Protein AF-0000000087151327 (afdb_homodimer)

Nearest PDB structures (foldseek):
  2gff-assembly1_A  TM=8.021E-01  e=4.331E-06  Yersinia pestis
  2omo-assembly4_E  TM=7.998E-01  e=5.612E-06  Nitrosomonas europaea
  2pd1-assembly1_A  TM=7.246E-01  e=2.332E-05  Nitrosomonas europaea
  4zos-assembly1_C  TM=7.600E-01  e=9.694E-05  Yersinia enterocolitica subsp. enterocolitica 8081
  4dn9-assembly1_A  TM=6.603E-01  e=1.736E-04  Chloroflexus aurantiacus J-10-fl

Radius of gyration: 17.05 Å; Cα contacts (8 Å, |Δi|>4): 401; chains: 2; bounding box: 40×46×42 Å

Sequence (204 aa):
MRRTLIRYKAKPEMAEKNAELVSAVFAELKAASPDGVRYLTLRLEDDTFIHMVETAAADGSSPIPKLAAFQAFQDGIRDRCAEPPLVRSAVIVGNYRMLDEPMRRTLIRYKAKPEMAEKNAELVSAVFAELKAASPDGVRYLTLRLEDDTFIHMVETAAADGSSPIPKLAAFQAFQDGIRDRCAEPPLVRSAVIVGNYRMLDEP

Secondary structure (DSSP, 8-state):
-EEEEEEEEE-GGGHHHHHHHHHHHHHHHHHH--SSEEEEEEEETTSEEEEEEEE--TT---SGGGSHHHHHHHTTHHHHEEEEEEEEEEEEEEEESSB---/-EEEEEEEEE-GGGHHHHHHHHHHHHHHHHHH--SSEEEEEEEETTSEEEEEEEE--TT---SGGGSHHHHHHHTTHHHHEEEEEEEEEEEEEEEESSB---

Solvent-accessible surface area (backbone atoms only — not comparable to full-atom values): 10734 Å² total; per-residue (Å²): 115,42,37,38,38,36,38,31,26,34,28,79,93,33,33,68,59,50,48,50,37,54,32,45,28,46,53,49,44,62,74,65,56,68,79,59,55,27,32,35,30,36,36,32,79,82,38,31,37,38,38,41,39,36,21,56,36,91,85,58,59,63,76,59,76,75,34,68,46,36,46,54,41,58,56,57,45,69,80,38,32,71,39,66,78,44,79,37,47,43,44,81,59,36,73,40,84,34,53,75,70,130,116,43,36,38,37,35,37,31,26,34,29,80,93,34,34,66,61,51,48,50,37,53,33,44,29,46,53,51,45,62,73,66,56,68,78,56,56,26,33,36,31,35,37,32,80,81,37,32,38,39,37,40,40,37,20,56,37,91,86,58,60,65,74,58,76,75,34,69,44,37,47,55,40,58,56,57,44,69,79,38,30,71,38,68,78,43,78,38,48,42,44,80,58,36,72,42,84,34,53,74,71,129

Organism: NCBI:txid2511166

pLDDT: mean 94.73, std 7.55, range [45.19, 98.75]

Structure (mmCIF, N/CA/C/O backbone):
data_AF-0000000087151327-model_v1
#
loop_
_entity.id
_entity.type
_entity.pdbx_description
1 polymer 'ABM domain-containing protein'
#
loop_
_atom_site.group_PDB
_atom_site.id
_atom_site.type_symbol
_atom_site.label_atom_id
_atom_site.label_alt_id
_atom_site.label_comp_id
_atom_site.label_asym_id
_atom_site.label_entity_id
_atom_site.label_seq_id
_atom_site.pdbx_PDB_ins_code
_atom_site.Cartn_x
_atom_site.Cartn_y
_atom_site.Cartn_z
_atom_site.occupancy
_atom_site.B_iso_or_equiv
_atom_site.auth_seq_id
_atom_site.auth_comp_id
_atom_site.auth_asym_id
_atom_site.auth_atom_id
_atom_site.pdbx_PDB_model_num
ATOM 1 N N . MET A 1 1 ? 15.438 -3.814 7.332 1 85.19 1 MET A N 1
ATOM 2 C CA . MET A 1 1 ? 14.242 -4.336 6.676 1 85.19 1 MET A CA 1
ATOM 3 C C . MET A 1 1 ? 13.977 -3.609 5.359 1 85.19 1 MET A C 1
ATOM 5 O O . MET A 1 1 ? 14.055 -2.383 5.297 1 85.19 1 MET A O 1
ATOM 9 N N . ARG A 1 2 ? 13.898 -4.387 4.273 1 91.25 2 ARG A N 1
ATOM 10 C CA . ARG A 1 2 ? 13.633 -3.799 2.963 1 91.25 2 ARG A CA 1
ATOM 11 C C . ARG A 1 2 ? 12.148 -3.867 2.625 1 91.25 2 ARG A C 1
ATOM 13 O O . ARG A 1 2 ? 11.492 -4.879 2.879 1 91.25 2 ARG A O 1
ATOM 20 N N . ARG A 1 3 ? 11.703 -2.721 2.098 1 94.75 3 ARG A N 1
ATOM 21 C CA . ARG A 1 3 ? 10.305 -2.641 1.688 1 94.75 3 ARG A CA 1
ATOM 22 C C . ARG A 1 3 ? 10.188 -2.33 0.199 1 94.75 3 ARG A C 1
ATOM 24 O O . ARG A 1 3 ? 10.828 -1.402 -0.299 1 94.75 3 ARG A O 1
ATOM 31 N N . THR A 1 4 ? 9.406 -3.113 -0.442 1 95.69 4 THR A N 1
ATOM 32 C CA . THR A 1 4 ? 9.195 -2.961 -1.877 1 95.69 4 THR A CA 1
ATOM 33 C C . THR A 1 4 ? 7.707 -2.893 -2.199 1 95.69 4 THR A C 1
ATOM 35 O O . THR A 1 4 ? 6.902 -3.619 -1.609 1 95.69 4 THR A O 1
ATOM 38 N N . LEU A 1 5 ? 7.336 -2.029 -3.111 1 97.56 5 LEU A N 1
ATOM 39 C CA . LEU A 1 5 ? 5.977 -1.925 -3.627 1 97.56 5 LEU A CA 1
ATOM 40 C C . LE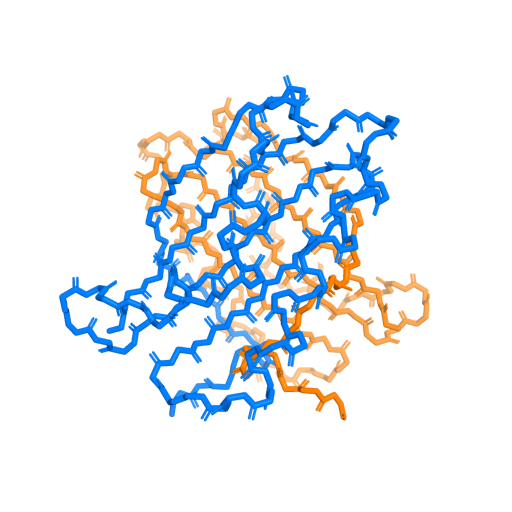U A 1 5 ? 5.941 -2.186 -5.129 1 97.56 5 LEU A C 1
ATOM 42 O O . LEU A 1 5 ? 6.719 -1.595 -5.883 1 97.56 5 LEU A O 1
ATOM 46 N N . ILE A 1 6 ? 5.129 -3.053 -5.535 1 97.88 6 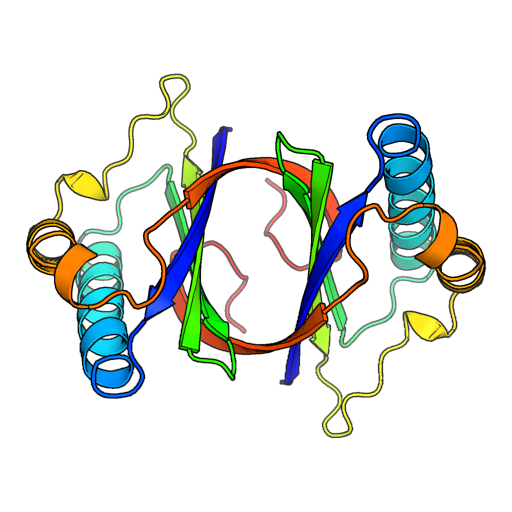ILE A N 1
ATOM 47 C CA . ILE A 1 6 ? 4.91 -3.363 -6.945 1 97.88 6 ILE A CA 1
ATOM 48 C C . ILE A 1 6 ? 3.484 -2.988 -7.34 1 97.88 6 ILE A C 1
ATOM 50 O O . ILE A 1 6 ? 2.529 -3.322 -6.633 1 97.88 6 ILE A O 1
ATOM 54 N N . ARG A 1 7 ? 3.393 -2.316 -8.414 1 98.06 7 ARG A N 1
ATOM 55 C CA . ARG A 1 7 ? 2.076 -1.878 -8.867 1 98.06 7 ARG A CA 1
ATOM 56 C C . ARG A 1 7 ? 1.886 -2.162 -10.352 1 98.06 7 ARG A C 1
ATOM 58 O O . ARG A 1 7 ? 2.807 -1.97 -11.148 1 98.06 7 ARG A O 1
ATOM 65 N N . TYR A 1 8 ? 0.743 -2.545 -10.703 1 98.38 8 TYR A N 1
ATOM 66 C CA . TYR A 1 8 ? 0.355 -2.766 -12.094 1 98.38 8 TYR A CA 1
ATOM 67 C C . TYR A 1 8 ? -1.161 -2.807 -12.234 1 98.38 8 TYR A C 1
ATOM 69 O O . TYR A 1 8 ? -1.883 -2.898 -11.242 1 98.38 8 TYR A O 1
ATOM 77 N N . LYS A 1 9 ? -1.583 -2.676 -13.477 1 98.44 9 LYS A N 1
ATOM 78 C CA . LYS A 1 9 ? -3.016 -2.744 -13.75 1 98.44 9 LYS A CA 1
ATOM 79 C C . LYS A 1 9 ? -3.355 -3.963 -14.602 1 98.44 9 LYS A C 1
ATOM 81 O O . LYS A 1 9 ? -2.783 -4.152 -15.68 1 98.44 9 LYS A O 1
ATOM 86 N N . ALA A 1 10 ? -4.234 -4.758 -14.109 1 98.56 10 ALA A N 1
ATOM 87 C CA . ALA A 1 10 ? -4.688 -5.914 -14.875 1 98.56 10 ALA A CA 1
ATOM 88 C C . ALA A 1 10 ? -5.715 -5.508 -15.93 1 98.56 10 ALA A C 1
ATOM 90 O O . ALA A 1 10 ? -6.445 -4.531 -15.742 1 98.56 10 ALA A O 1
ATOM 91 N N . LYS A 1 11 ? -5.707 -6.254 -17.047 1 98.12 11 LYS A N 1
ATOM 92 C CA . LYS A 1 11 ? -6.84 -6.129 -17.969 1 98.12 11 LYS A CA 1
ATOM 93 C C . LYS A 1 11 ? -8.148 -6.5 -17.281 1 98.12 11 LYS A C 1
ATOM 95 O O . LYS A 1 11 ? -8.203 -7.469 -16.516 1 98.12 11 LYS A O 1
ATOM 100 N N . PRO A 1 12 ? -9.125 -5.766 -17.594 1 97.38 12 PRO A N 1
ATOM 101 C CA . PRO A 1 12 ? -10.391 -6.023 -16.906 1 97.38 12 PRO A CA 1
ATOM 102 C C . PRO A 1 12 ? -10.836 -7.477 -17.016 1 97.38 12 PRO A C 1
ATOM 104 O O . PRO A 1 12 ? -11.32 -8.055 -16.047 1 97.38 12 PRO A O 1
ATOM 107 N N . GLU A 1 13 ? -10.703 -8.062 -18.109 1 97.81 13 GLU A N 1
ATOM 108 C CA . GLU A 1 13 ? -11.18 -9.422 -18.344 1 97.81 13 GLU A CA 1
ATOM 109 C C . GLU A 1 13 ? -10.258 -10.453 -17.688 1 97.81 13 GLU A C 1
ATOM 111 O O . GLU A 1 13 ? -10.602 -11.633 -17.594 1 97.81 13 GLU A O 1
ATOM 116 N N . MET A 1 14 ? -9.156 -9.953 -17.172 1 98.12 14 MET A N 1
ATOM 117 C CA . MET A 1 14 ? -8.164 -10.859 -16.594 1 98.12 14 MET A CA 1
ATOM 118 C C . MET A 1 14 ? -8.023 -10.633 -15.086 1 98.12 14 MET A C 1
ATOM 120 O O . MET A 1 14 ? -7.293 -11.352 -14.414 1 98.12 14 MET A O 1
ATOM 124 N N . ALA A 1 15 ? -8.688 -9.664 -14.57 1 98.06 15 ALA A N 1
ATOM 125 C CA . ALA A 1 15 ? -8.5 -9.203 -13.195 1 98.06 15 ALA A CA 1
ATOM 126 C C . ALA A 1 15 ? -8.844 -10.305 -12.195 1 98.06 15 ALA A C 1
ATOM 128 O O . ALA A 1 15 ? -8.125 -10.5 -11.219 1 98.06 15 ALA A O 1
ATOM 129 N N . GLU A 1 16 ? -9.953 -11 -12.422 1 97.94 16 GLU A N 1
ATOM 130 C CA . GLU A 1 16 ? -10.359 -12.07 -11.508 1 97.94 16 GLU A CA 1
ATOM 131 C C . GLU A 1 16 ? -9.359 -13.227 -11.531 1 97.94 16 GLU A C 1
ATOM 133 O O . GLU A 1 16 ? -8.984 -13.75 -10.484 1 97.94 16 GLU A O 1
ATOM 138 N N . LYS A 1 17 ? -9.008 -13.586 -12.734 1 97.88 17 LYS A N 1
ATOM 139 C CA . LYS A 1 17 ? -8 -14.633 -12.867 1 97.88 17 LYS A CA 1
ATOM 140 C C . LYS A 1 17 ? -6.699 -14.234 -12.188 1 97.88 17 LYS A C 1
ATOM 142 O O . LYS A 1 17 ? -6.062 -15.062 -11.523 1 97.88 17 LYS A O 1
ATOM 147 N N . ASN A 1 18 ? -6.273 -12.984 -12.375 1 98.44 18 ASN A N 1
ATOM 148 C CA . ASN A 1 18 ? -5.07 -12.484 -11.719 1 98.44 18 ASN A CA 1
ATOM 149 C C . ASN A 1 18 ? -5.172 -12.586 -10.203 1 98.44 18 ASN A C 1
ATOM 151 O O . ASN A 1 18 ? -4.234 -13.023 -9.539 1 98.44 18 ASN A O 1
ATOM 155 N N . ALA A 1 19 ? -6.277 -12.234 -9.656 1 98.5 19 ALA A N 1
ATOM 156 C CA . ALA A 1 19 ? -6.508 -12.297 -8.219 1 98.5 19 ALA A CA 1
ATOM 157 C C . ALA A 1 19 ? -6.426 -13.734 -7.715 1 98.5 19 ALA A C 1
ATOM 159 O O . ALA A 1 19 ? -5.879 -13.992 -6.637 1 98.5 19 ALA A O 1
ATOM 160 N N . GLU A 1 20 ? -6.977 -14.648 -8.461 1 98.44 20 GLU A N 1
ATOM 161 C CA . GLU A 1 20 ? -6.926 -16.062 -8.102 1 98.44 20 GLU A CA 1
ATOM 162 C C . GLU A 1 20 ? -5.484 -16.562 -8.031 1 98.44 20 GLU A C 1
ATOM 164 O O . GLU A 1 20 ? -5.117 -17.281 -7.109 1 98.44 20 GLU A O 1
ATOM 169 N N . LEU A 1 21 ? -4.758 -16.188 -9.031 1 98.5 21 LEU A N 1
ATOM 170 C CA . LEU A 1 21 ? -3.355 -16.578 -9.078 1 98.5 21 LEU A CA 1
ATOM 171 C C . LEU A 1 21 ? -2.594 -16.016 -7.883 1 98.5 21 LEU A C 1
ATOM 173 O O . LEU A 1 21 ? -1.792 -16.719 -7.262 1 98.5 21 LEU A O 1
ATOM 177 N N . VAL A 1 22 ? -2.814 -14.773 -7.531 1 98.5 22 VAL A N 1
ATOM 178 C CA . VAL A 1 22 ? -2.178 -14.148 -6.379 1 98.5 22 VAL A CA 1
ATOM 179 C C . VAL A 1 22 ? -2.604 -14.852 -5.098 1 98.5 22 VAL A C 1
ATOM 181 O O . VAL A 1 22 ? -1.773 -15.133 -4.23 1 98.5 22 VAL A O 1
ATOM 184 N N . SER A 1 23 ? -3.906 -15.172 -5.008 1 98.56 23 SER A N 1
ATOM 185 C CA . SER A 1 23 ? -4.43 -15.867 -3.834 1 98.56 23 SER A CA 1
ATOM 186 C C . SER A 1 23 ? -3.748 -17.219 -3.637 1 98.56 23 SER A C 1
ATOM 188 O O . SER A 1 23 ? -3.51 -17.641 -2.504 1 98.56 23 SER A O 1
ATOM 190 N N . ALA A 1 24 ? -3.469 -17.875 -4.711 1 98.56 24 ALA A N 1
ATOM 191 C CA . ALA A 1 24 ? -2.785 -19.172 -4.645 1 98.56 24 ALA A CA 1
ATOM 192 C C . ALA A 1 24 ? -1.389 -19.016 -4.043 1 98.56 24 ALA A C 1
ATOM 194 O O . ALA A 1 24 ? -0.911 -19.906 -3.336 1 98.56 24 ALA A O 1
ATOM 195 N N . VAL A 1 25 ? -0.693 -17.938 -4.316 1 98.5 25 VAL A N 1
ATOM 196 C CA . VAL A 1 25 ? 0.62 -17.656 -3.742 1 98.5 25 VAL A CA 1
ATOM 197 C C . VAL A 1 25 ? 0.511 -17.562 -2.223 1 98.5 25 VAL A C 1
ATOM 199 O O . VAL A 1 25 ? 1.321 -18.141 -1.497 1 98.5 25 VAL A O 1
ATOM 202 N N . PHE A 1 26 ? -0.469 -16.859 -1.746 1 98.38 26 PHE A N 1
ATOM 203 C CA . PHE A 1 26 ? -0.639 -16.656 -0.31 1 98.38 26 PHE A CA 1
ATOM 204 C C . PHE A 1 26 ? -1.008 -17.984 0.369 1 98.38 26 PHE A C 1
ATOM 206 O O . PHE A 1 26 ? -0.596 -18.234 1.502 1 98.38 26 PHE A O 1
ATOM 213 N N . ALA A 1 27 ? -1.844 -18.781 -0.344 1 98.31 27 ALA A N 1
ATOM 214 C CA . ALA A 1 27 ? -2.164 -20.109 0.2 1 98.31 27 ALA A CA 1
ATOM 215 C C . ALA A 1 27 ? -0.901 -20.938 0.398 1 98.31 27 ALA A C 1
ATOM 217 O O . ALA A 1 27 ? -0.719 -21.562 1.447 1 98.31 27 ALA A O 1
ATOM 218 N N . GLU A 1 28 ? -0.109 -20.922 -0.605 1 98.44 28 GLU A N 1
ATOM 219 C CA . GLU A 1 28 ? 1.143 -21.656 -0.499 1 98.44 28 GLU A CA 1
ATOM 220 C C . GLU A 1 28 ? 2.051 -21.062 0.573 1 98.44 28 GLU A C 1
ATOM 222 O O . GLU A 1 28 ? 2.709 -21.797 1.314 1 98.44 28 GLU A O 1
ATOM 227 N N . LEU A 1 29 ? 2.188 -19.734 0.678 1 97.44 29 LEU A N 1
ATOM 228 C CA . LEU A 1 29 ? 2.98 -19.031 1.688 1 97.44 29 LEU A CA 1
ATOM 229 C C . LEU A 1 29 ? 2.543 -19.438 3.092 1 97.44 29 LEU A C 1
ATOM 231 O O . LEU A 1 29 ? 3.381 -19.719 3.951 1 97.44 29 LEU A O 1
ATOM 235 N N . LYS A 1 30 ? 1.259 -19.438 3.26 1 96.69 30 LYS A N 1
ATOM 236 C CA . LYS A 1 30 ? 0.719 -19.812 4.566 1 96.69 30 LYS A CA 1
ATOM 237 C C . LYS A 1 30 ? 1.043 -21.266 4.906 1 96.69 30 LYS A C 1
ATOM 239 O O . LYS A 1 30 ? 1.367 -21.578 6.051 1 96.69 30 LYS A O 1
ATOM 244 N N . ALA A 1 31 ? 0.954 -22.125 3.896 1 97.62 31 ALA A N 1
ATOM 245 C CA . ALA A 1 31 ? 1.261 -23.531 4.102 1 97.62 31 ALA A CA 1
ATOM 246 C C . ALA A 1 31 ? 2.73 -23.734 4.465 1 97.62 31 ALA A C 1
ATOM 248 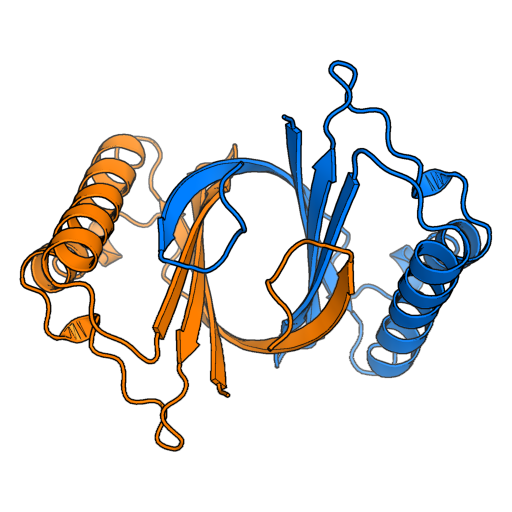O O . ALA A 1 31 ? 3.057 -24.516 5.355 1 97.62 31 ALA A O 1
ATOM 249 N N . ALA A 1 32 ? 3.574 -22.984 3.803 1 96.69 32 ALA A N 1
ATOM 250 C CA . ALA A 1 32 ? 5.016 -23.094 4.016 1 96.69 32 ALA A CA 1
ATOM 251 C C . ALA A 1 32 ? 5.449 -22.344 5.266 1 96.69 32 ALA A C 1
ATOM 253 O O . ALA A 1 32 ? 6.441 -22.703 5.906 1 96.69 32 ALA A O 1
ATOM 254 N N . SER A 1 33 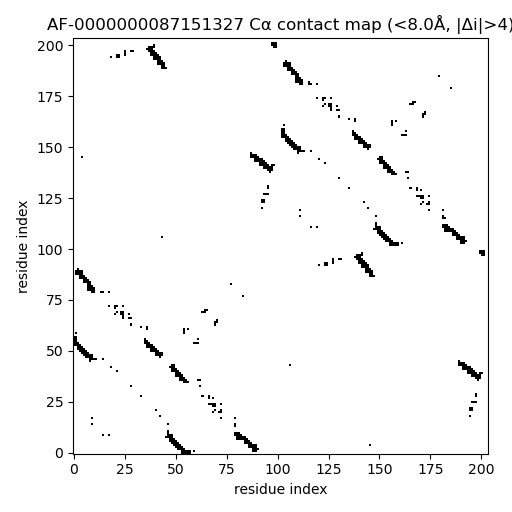? 4.809 -21.25 5.582 1 96.44 33 SER A N 1
ATOM 255 C CA . SER A 1 33 ? 4.953 -20.406 6.762 1 96.44 33 SER A CA 1
ATOM 256 C C . SER A 1 33 ? 6.402 -19.984 6.969 1 96.44 33 SER A C 1
ATOM 258 O O . SER A 1 33 ? 6.945 -20.125 8.07 1 96.44 33 SER A O 1
ATOM 260 N N . PRO A 1 34 ? 7.086 -19.641 5.902 1 95.19 34 PRO A N 1
ATOM 261 C CA . PRO A 1 34 ? 8.453 -19.172 6.113 1 95.19 34 PRO A CA 1
ATOM 262 C C . PRO A 1 34 ? 8.516 -17.906 6.98 1 95.19 34 PRO A C 1
ATOM 264 O O . PRO A 1 34 ? 7.566 -17.125 7.008 1 95.19 34 PRO A O 1
ATOM 267 N N . ASP A 1 35 ? 9.641 -17.672 7.609 1 92.44 35 ASP A N 1
ATOM 268 C CA . ASP A 1 35 ? 9.867 -16.469 8.398 1 92.44 35 ASP A CA 1
ATOM 269 C C . ASP A 1 35 ? 10.586 -15.398 7.574 1 92.44 35 ASP A C 1
ATOM 271 O O . ASP A 1 35 ? 11.016 -15.664 6.449 1 92.44 35 ASP A O 1
ATOM 275 N N . GLY A 1 36 ? 10.586 -14.18 8.086 1 92 36 GLY A N 1
ATOM 276 C CA . GLY A 1 36 ? 11.438 -13.133 7.555 1 92 36 GLY A CA 1
ATOM 277 C C . GLY A 1 36 ? 10.812 -12.398 6.383 1 92 36 GLY A C 1
ATOM 278 O O . GLY A 1 36 ? 11.5 -11.664 5.664 1 92 36 GLY A O 1
ATOM 279 N N . VAL A 1 37 ? 9.57 -12.688 6.141 1 95 37 VAL A N 1
ATOM 280 C CA . VAL A 1 37 ? 8.898 -11.992 5.047 1 95 37 VAL A CA 1
ATOM 281 C C . VAL A 1 37 ? 7.469 -11.641 5.453 1 95 37 VAL A C 1
ATOM 283 O O . VAL A 1 37 ? 6.809 -12.414 6.156 1 95 37 VAL A O 1
ATOM 286 N N . ARG A 1 38 ? 7.078 -10.539 5.164 1 95.25 38 ARG A N 1
ATOM 287 C CA . ARG A 1 38 ? 5.699 -10.078 5.246 1 95.25 38 ARG A CA 1
ATOM 288 C C . ARG A 1 38 ? 5.195 -9.617 3.881 1 95.25 38 ARG A C 1
ATOM 290 O O . ARG A 1 38 ? 5.938 -9.008 3.109 1 95.25 38 ARG A O 1
ATOM 297 N N . TYR A 1 39 ? 3.979 -9.922 3.582 1 97.12 39 TYR A N 1
ATOM 298 C CA . TYR A 1 39 ? 3.484 -9.734 2.223 1 97.12 39 TYR A CA 1
ATOM 299 C C . TYR A 1 39 ? 2.004 -9.375 2.225 1 97.12 39 TYR A C 1
ATOM 301 O O . TYR A 1 39 ? 1.201 -10.016 2.904 1 97.12 39 TYR A O 1
ATOM 309 N N . LEU A 1 40 ? 1.683 -8.312 1.523 1 97.44 40 LEU A N 1
ATOM 310 C CA . LEU A 1 40 ? 0.308 -7.848 1.369 1 97.44 40 LEU A CA 1
ATOM 311 C C . LEU A 1 40 ? -0 -7.535 -0.092 1 97.44 40 LEU A C 1
ATOM 3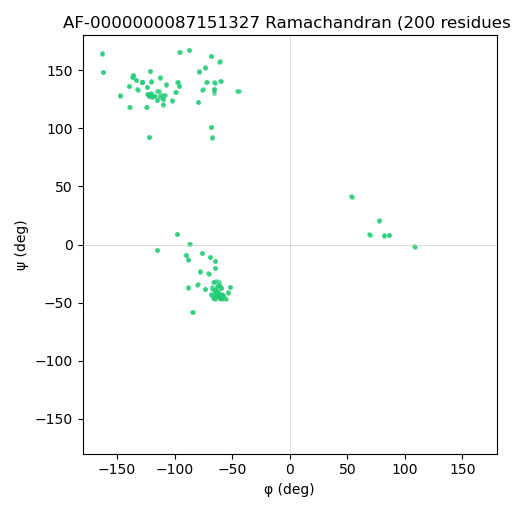13 O O . LEU A 1 40 ? 0.816 -6.926 -0.787 1 97.44 40 LEU A O 1
ATOM 317 N N . THR A 1 41 ? -1.097 -7.988 -0.574 1 98.44 41 THR A N 1
ATOM 318 C CA . THR A 1 41 ? -1.575 -7.582 -1.891 1 98.44 41 THR A CA 1
ATOM 319 C C . THR A 1 41 ? -2.98 -6.996 -1.798 1 98.44 41 THR A C 1
ATOM 321 O O . THR A 1 41 ? -3.873 -7.598 -1.201 1 98.44 41 THR A O 1
ATOM 324 N N . LEU A 1 42 ? -3.098 -5.848 -2.391 1 98.31 42 LEU A N 1
ATOM 325 C CA . LEU A 1 42 ? -4.387 -5.18 -2.52 1 98.31 42 LEU A CA 1
ATOM 326 C C . LEU A 1 42 ? -4.832 -5.125 -3.977 1 98.31 42 LEU A C 1
ATOM 328 O O . LEU A 1 42 ? -3.998 -5.008 -4.879 1 98.31 42 LEU A O 1
ATOM 332 N N . ARG A 1 43 ? -6.094 -5.25 -4.188 1 98.56 43 ARG A N 1
ATOM 333 C CA . ARG A 1 43 ? -6.723 -4.926 -5.461 1 98.56 43 ARG A CA 1
ATOM 334 C C . ARG A 1 43 ? -7.594 -3.68 -5.34 1 98.56 43 ARG A C 1
ATOM 336 O O . ARG A 1 43 ? -8.453 -3.6 -4.461 1 98.56 43 ARG A O 1
ATOM 343 N N . LEU A 1 44 ? -7.293 -2.727 -6.203 1 98.19 44 LEU A N 1
ATOM 344 C CA . LEU A 1 44 ? -8.062 -1.487 -6.203 1 98.19 44 LEU A CA 1
ATOM 345 C C . LEU A 1 44 ? -9.297 -1.612 -7.09 1 98.19 44 LEU A C 1
ATOM 347 O O . LEU A 1 44 ? -9.414 -2.568 -7.859 1 98.19 44 LEU A O 1
ATOM 351 N N . GLU A 1 45 ? -10.242 -0.706 -7.027 1 96.62 45 GLU A N 1
ATOM 352 C CA . GLU A 1 45 ? -11.508 -0.748 -7.75 1 96.62 45 GLU A CA 1
ATOM 353 C C . GLU A 1 45 ? -11.289 -0.648 -9.258 1 96.62 45 GLU A C 1
ATOM 355 O O . GLU A 1 45 ? -12.164 -1.026 -10.039 1 96.62 45 GLU A O 1
ATOM 360 N N . ASP A 1 46 ? -10.164 -0.157 -9.727 1 96.5 46 ASP A N 1
ATOM 361 C CA . ASP A 1 46 ? -9.891 -0.039 -11.156 1 96.5 46 ASP A CA 1
ATOM 362 C C . ASP A 1 46 ? -9.055 -1.216 -11.656 1 96.5 46 ASP A C 1
ATOM 364 O O . ASP A 1 46 ? -8.406 -1.127 -12.703 1 96.5 46 ASP A O 1
ATOM 368 N N . ASP A 1 47 ? -8.867 -2.207 -10.828 1 97.88 47 ASP A N 1
ATOM 369 C CA . ASP A 1 47 ? -8.172 -3.453 -11.133 1 97.88 47 ASP A CA 1
ATOM 370 C C . ASP A 1 47 ? -6.656 -3.248 -11.117 1 97.88 47 ASP A C 1
ATOM 372 O O . ASP A 1 47 ? -5.926 -3.959 -11.812 1 97.88 47 ASP A O 1
ATOM 376 N N . THR A 1 48 ? -6.258 -2.197 -10.453 1 98.25 48 THR A N 1
ATOM 377 C CA . THR A 1 48 ? -4.852 -2.061 -10.086 1 98.25 48 THR A CA 1
ATOM 378 C C . THR A 1 48 ? -4.508 -2.977 -8.914 1 98.25 48 THR A C 1
ATOM 380 O O . THR A 1 48 ? -5.277 -3.086 -7.957 1 98.25 48 THR A O 1
ATOM 383 N N . PHE A 1 49 ? -3.434 -3.643 -9.078 1 98.75 49 PHE A N 1
ATOM 384 C CA . PHE A 1 49 ? -2.924 -4.477 -7.996 1 98.75 49 PHE A CA 1
ATOM 385 C C . PHE A 1 49 ? -1.681 -3.854 -7.371 1 98.75 49 PHE A C 1
ATOM 387 O O . PHE A 1 49 ? -0.81 -3.348 -8.086 1 98.75 49 PHE A O 1
ATOM 394 N N . ILE A 1 50 ? -1.618 -3.906 -6.047 1 98.5 50 ILE A N 1
ATOM 395 C CA . ILE A 1 50 ? -0.479 -3.412 -5.281 1 98.5 50 ILE A CA 1
ATOM 396 C C . ILE A 1 50 ? 0.062 -4.523 -4.387 1 98.5 50 ILE A C 1
ATOM 398 O O . ILE A 1 50 ? -0.656 -5.039 -3.525 1 98.5 50 ILE A O 1
ATOM 402 N N . HIS A 1 51 ? 1.268 -4.855 -4.637 1 98.19 51 HIS A N 1
ATOM 403 C CA . HIS A 1 51 ? 1.982 -5.781 -3.768 1 98.19 51 HIS A CA 1
ATOM 404 C C . HIS A 1 51 ? 2.949 -5.043 -2.85 1 98.19 51 HIS A C 1
ATOM 406 O O . HIS A 1 51 ? 3.777 -4.254 -3.318 1 98.19 51 HIS A O 1
ATOM 412 N N . MET A 1 52 ? 2.801 -5.227 -1.596 1 97.19 52 MET A N 1
ATOM 413 C CA . MET A 1 52 ? 3.754 -4.73 -0.609 1 97.19 52 MET A CA 1
ATOM 414 C C . MET A 1 52 ? 4.527 -5.883 0.027 1 97.19 52 MET A C 1
ATOM 416 O O . MET A 1 52 ? 3.934 -6.773 0.636 1 97.19 52 MET A O 1
ATOM 420 N N . VAL A 1 53 ? 5.84 -5.809 -0.145 1 96.38 53 VAL A N 1
ATOM 421 C CA . VAL A 1 53 ? 6.695 -6.875 0.373 1 96.38 53 VAL A CA 1
ATOM 422 C C . VAL A 1 53 ? 7.719 -6.293 1.342 1 96.38 53 VAL A C 1
ATOM 424 O O . VAL A 1 53 ? 8.375 -5.297 1.033 1 96.38 53 VAL A O 1
ATOM 427 N N . GLU A 1 54 ? 7.777 -6.887 2.479 1 94.62 54 GLU A N 1
ATOM 428 C CA . GLU A 1 54 ? 8.844 -6.598 3.438 1 94.62 54 GLU A CA 1
ATOM 429 C C . GLU A 1 54 ? 9.695 -7.828 3.703 1 94.62 54 GLU A C 1
ATOM 431 O O . GLU A 1 54 ? 9.172 -8.898 4.035 1 94.62 54 GLU A O 1
ATOM 436 N N . THR A 1 55 ? 10.961 -7.66 3.562 1 93.81 55 THR A N 1
ATOM 437 C CA . THR A 1 55 ? 11.883 -8.766 3.807 1 93.81 55 THR A CA 1
ATOM 438 C C . THR A 1 55 ? 12.922 -8.383 4.863 1 93.81 55 THR A C 1
ATOM 440 O O . THR A 1 55 ? 13.438 -7.266 4.859 1 93.81 55 THR A O 1
ATOM 443 N N . ALA A 1 56 ? 13.133 -9.328 5.781 1 88.25 56 ALA A N 1
ATOM 444 C CA . ALA A 1 56 ? 14.086 -9.117 6.867 1 88.25 56 ALA A CA 1
ATOM 445 C C . ALA A 1 56 ? 15.523 -9.312 6.383 1 88.25 56 ALA A C 1
ATOM 447 O O . ALA A 1 56 ? 16.469 -8.781 6.98 1 88.25 56 ALA A O 1
ATOM 448 N N . ALA A 1 57 ? 15.633 -10.055 5.336 1 84.12 57 ALA A N 1
ATOM 449 C CA . ALA A 1 57 ? 16.969 -10.352 4.84 1 84.12 57 ALA A CA 1
ATOM 450 C C . ALA A 1 57 ? 17.656 -9.086 4.34 1 84.12 57 ALA A C 1
ATOM 452 O O . ALA A 1 57 ? 17.078 -8.32 3.566 1 84.12 57 ALA A O 1
ATOM 453 N N . ALA A 1 58 ? 18.891 -8.961 4.781 1 79.69 58 ALA A N 1
ATOM 454 C CA . ALA A 1 58 ? 19.672 -7.766 4.473 1 79.69 58 ALA A CA 1
ATOM 455 C C . ALA A 1 58 ? 19.922 -7.641 2.969 1 79.69 58 ALA A C 1
ATOM 457 O O . ALA A 1 58 ? 19.984 -6.531 2.434 1 79.69 58 ALA A O 1
ATOM 458 N N . ASP A 1 59 ? 20.016 -8.844 2.299 1 82.81 59 ASP A N 1
ATOM 459 C CA . ASP A 1 59 ? 20.297 -8.812 0.867 1 82.81 59 ASP A CA 1
ATOM 460 C C . ASP A 1 59 ? 19 -8.688 0.059 1 82.81 59 ASP A C 1
ATOM 462 O O . ASP A 1 59 ? 19.031 -8.75 -1.172 1 82.81 59 ASP A O 1
ATOM 466 N N . GLY A 1 60 ? 17.953 -8.633 0.72 1 79.06 60 GLY A N 1
ATOM 467 C CA . GLY A 1 60 ? 16.672 -8.461 0.059 1 79.06 60 GLY A CA 1
ATOM 468 C C . GLY A 1 60 ? 16.109 -9.758 -0.489 1 79.06 60 GLY A C 1
ATOM 469 O O . GLY A 1 60 ? 15.125 -9.75 -1.237 1 79.06 60 GLY A O 1
ATOM 470 N N . SER A 1 61 ? 16.812 -10.875 -0.119 1 85.69 61 SER A N 1
ATOM 471 C CA . SER A 1 61 ? 16.281 -12.148 -0.583 1 85.69 61 SER A CA 1
ATOM 472 C C . SER A 1 61 ? 14.93 -12.461 0.052 1 85.69 61 SER A C 1
ATOM 474 O O . SER A 1 61 ? 14.688 -12.094 1.202 1 85.69 61 SER A O 1
ATOM 476 N N . SER A 1 62 ? 14 -13.023 -0.812 1 90.69 62 SER A N 1
ATOM 477 C CA . SER A 1 62 ? 12.656 -13.391 -0.379 1 90.69 62 SER A CA 1
ATOM 478 C C . SER A 1 62 ? 12.328 -14.836 -0.751 1 90.69 62 SER A C 1
ATOM 480 O O . SER A 1 62 ? 12.742 -15.32 -1.807 1 90.69 62 SER A O 1
ATOM 482 N N . PRO A 1 63 ? 11.648 -15.555 0.153 1 94.25 63 PRO A N 1
ATOM 483 C CA . PRO A 1 63 ? 11.227 -16.922 -0.182 1 94.25 63 PRO A CA 1
ATOM 484 C C . PRO A 1 63 ? 10.133 -16.953 -1.25 1 94.25 63 PRO A C 1
ATOM 486 O O . PRO A 1 63 ? 9.836 -18.016 -1.803 1 94.25 63 PRO A O 1
ATOM 489 N N . ILE A 1 64 ? 9.57 -15.859 -1.575 1 95.38 64 ILE A N 1
ATOM 490 C CA . ILE A 1 64 ? 8.367 -15.789 -2.391 1 95.38 64 ILE A CA 1
ATOM 491 C C . ILE A 1 64 ? 8.664 -16.281 -3.803 1 95.38 64 ILE A C 1
ATOM 493 O O . ILE A 1 64 ? 7.941 -17.125 -4.34 1 95.38 64 ILE A O 1
ATOM 497 N N . PRO A 1 65 ? 9.781 -15.836 -4.414 1 94.75 65 PRO A N 1
ATOM 498 C CA . PRO A 1 65 ? 10.039 -16.234 -5.797 1 94.75 65 PRO A CA 1
ATOM 499 C C . PRO A 1 65 ? 10.273 -17.734 -5.945 1 94.75 65 PRO A C 1
ATOM 501 O O . PRO A 1 65 ? 10.211 -18.266 -7.055 1 94.75 65 PRO A O 1
ATOM 504 N N . LYS A 1 66 ? 10.508 -18.453 -4.895 1 94.44 66 LYS A N 1
ATOM 505 C CA . LYS A 1 66 ? 10.812 -19.875 -4.93 1 94.44 66 LYS A CA 1
ATOM 506 C C . LYS A 1 66 ? 9.539 -20.719 -4.879 1 94.44 66 LYS A C 1
ATOM 508 O O . LYS A 1 66 ? 9.578 -21.922 -5.113 1 94.44 66 LYS A O 1
ATOM 513 N N . LEU A 1 67 ? 8.477 -20.109 -4.559 1 96.94 67 LEU A N 1
ATOM 514 C CA . LEU A 1 67 ? 7.199 -20.797 -4.465 1 96.94 67 LEU A CA 1
ATOM 515 C C . LEU A 1 67 ? 6.684 -21.172 -5.848 1 96.94 67 LEU A C 1
ATOM 517 O O . LEU A 1 67 ? 6.785 -20.375 -6.789 1 96.94 67 LEU A O 1
ATOM 521 N N . ALA A 1 68 ? 6.109 -22.375 -5.969 1 97.81 68 ALA A N 1
ATOM 522 C CA . ALA A 1 68 ? 5.539 -22.828 -7.23 1 97.81 68 ALA A CA 1
ATOM 523 C C . ALA A 1 68 ? 4.387 -21.938 -7.676 1 97.81 68 ALA A C 1
ATOM 525 O O . ALA A 1 68 ? 4.285 -21.578 -8.852 1 97.81 68 ALA A O 1
ATOM 526 N N . ALA A 1 69 ? 3.527 -21.609 -6.742 1 97.88 69 ALA A N 1
ATOM 527 C CA . ALA A 1 69 ? 2.387 -20.75 -7.059 1 97.88 69 ALA A CA 1
ATOM 528 C C . ALA A 1 69 ? 2.846 -19.391 -7.562 1 97.88 69 ALA A C 1
ATOM 530 O O . ALA A 1 69 ? 2.211 -18.797 -8.445 1 97.88 69 ALA A O 1
ATOM 531 N N . PHE A 1 70 ? 3.926 -18.844 -7.062 1 97.81 70 PHE A N 1
ATOM 532 C CA . PHE A 1 70 ? 4.445 -17.562 -7.516 1 97.81 70 PHE A CA 1
ATOM 533 C C . PHE A 1 70 ? 4.98 -17.656 -8.938 1 97.81 70 PHE A C 1
ATOM 535 O O . PHE A 1 70 ? 4.75 -16.781 -9.766 1 97.81 70 PHE A O 1
ATOM 542 N N . GLN A 1 71 ? 5.688 -18.734 -9.188 1 97.44 71 GLN A N 1
ATOM 543 C CA . GLN A 1 71 ? 6.203 -18.953 -10.539 1 97.44 71 GLN A CA 1
ATOM 544 C C . GLN A 1 71 ? 5.066 -19.016 -11.555 1 97.44 71 GLN A C 1
ATOM 546 O O . GLN A 1 71 ? 5.156 -18.438 -12.641 1 97.44 71 GLN A O 1
ATOM 551 N N . ALA A 1 72 ? 4.082 -19.719 -11.211 1 97.19 72 ALA A N 1
ATOM 552 C CA . ALA A 1 72 ? 2.904 -19.781 -12.062 1 97.19 72 ALA A CA 1
ATOM 553 C C . ALA A 1 72 ? 2.287 -18.406 -12.266 1 97.19 72 ALA A C 1
ATOM 555 O O . ALA A 1 72 ? 1.921 -18.031 -13.383 1 97.19 72 ALA A O 1
ATOM 556 N N . PHE A 1 73 ? 2.156 -17.625 -11.234 1 98 73 PHE A N 1
ATOM 557 C CA . PHE A 1 73 ? 1.637 -16.266 -11.289 1 98 73 PHE A CA 1
ATOM 558 C C . PHE A 1 73 ? 2.508 -15.383 -12.172 1 98 73 PHE A C 1
ATOM 560 O O . PHE A 1 73 ? 1.997 -14.633 -13.016 1 98 73 PHE A O 1
ATOM 567 N N . GLN A 1 74 ? 3.729 -15.523 -11.945 1 96.69 74 GLN A N 1
ATOM 568 C CA . GLN A 1 74 ? 4.676 -14.695 -12.68 1 96.69 74 GLN A CA 1
ATOM 569 C C . GLN A 1 74 ? 4.66 -15.023 -14.164 1 96.69 74 GLN A C 1
ATOM 571 O O . GLN A 1 74 ? 4.801 -14.141 -15.008 1 96.69 74 GLN A O 1
ATOM 576 N N . ASP A 1 75 ? 4.375 -16.344 -14.25 1 92.75 75 ASP A N 1
ATOM 577 C CA . ASP A 1 75 ? 4.277 -16.797 -15.641 1 92.75 75 ASP A CA 1
ATOM 578 C C . ASP A 1 75 ? 3.047 -16.203 -16.328 1 92.75 75 ASP A C 1
ATOM 580 O O . ASP A 1 75 ? 1.916 -16.438 -15.898 1 92.75 75 ASP A O 1
ATOM 584 N N . GLY A 1 76 ? 3.215 -15.156 -17.141 1 93.19 76 GLY A N 1
ATOM 585 C CA . GLY A 1 76 ? 2.113 -14.586 -17.891 1 93.19 76 GLY A CA 1
ATOM 586 C C . GLY A 1 76 ? 1.674 -13.227 -17.375 1 93.19 76 GLY A C 1
ATOM 587 O O . GLY A 1 76 ? 0.649 -12.695 -17.812 1 93.19 76 GLY A O 1
ATOM 588 N N . ILE A 1 77 ? 2.264 -12.742 -16.344 1 95.62 77 ILE A N 1
ATOM 589 C CA . ILE A 1 77 ? 1.86 -11.477 -15.75 1 95.62 77 ILE A CA 1
ATOM 590 C C . ILE A 1 77 ? 1.814 -10.391 -16.828 1 95.62 77 ILE A C 1
ATOM 592 O O . ILE A 1 77 ? 0.902 -9.562 -16.844 1 95.62 77 ILE A O 1
ATOM 596 N N . ARG A 1 78 ? 2.691 -10.43 -17.734 1 93.5 78 ARG A N 1
ATOM 597 C CA . ARG A 1 78 ? 2.746 -9.414 -18.781 1 93.5 78 ARG A CA 1
ATOM 598 C C . ARG A 1 78 ? 1.502 -9.469 -19.656 1 93.5 78 ARG A C 1
ATOM 600 O O . ARG A 1 78 ? 0.977 -8.43 -20.062 1 93.5 78 ARG A O 1
ATOM 607 N N . ASP A 1 79 ? 1.073 -10.641 -19.922 1 95.75 79 ASP A N 1
ATOM 608 C CA . ASP A 1 79 ? -0.103 -10.82 -20.766 1 95.75 79 ASP A CA 1
ATOM 609 C C . ASP A 1 79 ? -1.372 -10.375 -20.047 1 95.75 79 ASP A C 1
ATOM 611 O O . ASP A 1 79 ? -2.359 -10 -20.688 1 95.75 79 ASP A O 1
ATOM 615 N N . ARG A 1 80 ? -1.361 -10.398 -18.766 1 98.19 80 ARG A N 1
ATOM 616 C CA . ARG A 1 80 ? -2.561 -10.086 -18 1 98.19 80 ARG A CA 1
ATOM 617 C C . ARG A 1 80 ? -2.645 -8.594 -17.688 1 98.19 80 ARG A C 1
ATOM 619 O O . ARG A 1 80 ? -3.693 -8.102 -17.266 1 98.19 80 ARG A O 1
ATOM 626 N N . CYS A 1 81 ? -1.587 -7.871 -17.969 1 97.88 81 CYS A N 1
ATOM 627 C CA . CYS A 1 81 ? -1.515 -6.488 -17.516 1 97.88 81 CYS A CA 1
ATOM 628 C C . CYS A 1 81 ? -1.899 -5.527 -18.641 1 97.88 81 CYS A C 1
ATOM 630 O O . CYS A 1 81 ? -1.484 -5.707 -19.781 1 97.88 81 CYS A O 1
ATOM 632 N N . ALA A 1 82 ? -2.768 -4.633 -18.312 1 98.38 82 ALA A N 1
ATOM 633 C CA . ALA A 1 82 ? -2.965 -3.459 -19.156 1 98.38 82 ALA A CA 1
ATOM 634 C C . ALA A 1 82 ? -1.801 -2.482 -19.016 1 98.38 82 ALA A C 1
ATOM 636 O O . ALA A 1 82 ? -1.431 -1.81 -19.984 1 98.38 82 ALA A O 1
ATOM 637 N N . GLU A 1 83 ? -1.261 -2.309 -17.812 1 97.44 83 GLU A N 1
ATOM 638 C CA . GLU A 1 83 ? -0.034 -1.595 -17.469 1 97.44 83 GLU A CA 1
ATOM 639 C C . GLU A 1 83 ? 0.954 -2.508 -16.75 1 97.44 83 GLU A C 1
ATOM 641 O O . GLU A 1 83 ? 0.603 -3.152 -15.766 1 97.44 83 GLU A O 1
ATOM 646 N N . PRO A 1 84 ? 2.152 -2.541 -17.25 1 96.81 84 PRO A N 1
ATOM 647 C CA . PRO A 1 84 ? 3.123 -3.494 -16.703 1 96.81 84 PRO A CA 1
ATOM 648 C C . PRO A 1 84 ? 3.539 -3.16 -15.281 1 96.81 84 PRO A C 1
ATOM 650 O O . PRO A 1 84 ? 3.373 -2.021 -14.836 1 96.81 84 PRO A O 1
ATOM 653 N N . PRO A 1 85 ? 4.113 -4.16 -14.594 1 97.19 85 PRO A N 1
ATOM 654 C CA . PRO A 1 85 ? 4.523 -3.955 -13.203 1 97.19 85 PRO A CA 1
ATOM 655 C C . PRO A 1 85 ? 5.648 -2.93 -13.062 1 97.19 85 PRO A C 1
ATOM 657 O O . PRO A 1 85 ? 6.598 -2.939 -13.852 1 97.19 85 PRO A O 1
ATOM 660 N N . LEU A 1 86 ? 5.488 -2.059 -12.156 1 96.75 86 LEU A N 1
ATOM 661 C CA . LEU A 1 86 ? 6.508 -1.114 -11.703 1 96.75 86 LEU A CA 1
ATOM 662 C C . LEU A 1 86 ? 6.938 -1.421 -10.273 1 96.75 86 LEU A C 1
ATOM 664 O O . LEU A 1 86 ? 6.102 -1.509 -9.375 1 96.75 86 LEU A O 1
ATOM 668 N N . VAL A 1 87 ? 8.188 -1.551 -10.094 1 96.25 87 VAL A N 1
ATOM 669 C CA . VAL A 1 87 ? 8.75 -1.892 -8.789 1 96.25 87 VAL A CA 1
ATOM 670 C C . VAL A 1 87 ? 9.469 -0.677 -8.203 1 96.25 87 VAL A C 1
ATOM 672 O O . VAL A 1 87 ? 10.273 -0.04 -8.883 1 96.25 87 VAL A O 1
ATOM 675 N N . ARG A 1 88 ? 9.102 -0.386 -6.957 1 96.75 88 ARG A N 1
ATOM 676 C CA . ARG A 1 88 ? 9.742 0.729 -6.266 1 96.75 88 ARG A CA 1
ATOM 677 C C . ARG A 1 88 ? 10.094 0.355 -4.828 1 96.75 88 ARG A C 1
ATOM 679 O O . ARG A 1 88 ? 9.344 -0.374 -4.172 1 96.75 88 ARG A O 1
ATOM 686 N N . SER A 1 89 ? 11.219 0.876 -4.395 1 96.38 89 SER A N 1
ATOM 687 C CA . SER A 1 89 ? 11.492 0.802 -2.961 1 96.38 89 SER A CA 1
ATOM 688 C C . SER A 1 89 ? 10.617 1.781 -2.182 1 96.38 89 SER A C 1
ATOM 690 O O . SER A 1 89 ? 10.18 2.799 -2.725 1 96.38 89 SER A O 1
ATOM 692 N N . ALA A 1 90 ? 10.367 1.408 -0.944 1 96.56 90 ALA A N 1
ATOM 693 C CA . ALA A 1 90 ? 9.469 2.227 -0.134 1 96.56 90 ALA A CA 1
ATOM 694 C C . ALA A 1 90 ? 10.016 2.418 1.275 1 96.56 90 ALA A C 1
ATOM 696 O O . ALA A 1 90 ? 10.68 1.527 1.816 1 96.56 90 ALA A O 1
ATOM 697 N N . VAL A 1 91 ? 9.734 3.602 1.799 1 96.62 91 VAL A N 1
ATOM 698 C CA . VAL A 1 91 ? 10 3.85 3.211 1 96.62 91 VAL A CA 1
ATOM 699 C C . VAL A 1 91 ? 8.703 4.242 3.92 1 96.62 91 VAL A C 1
ATOM 701 O O . VAL A 1 91 ? 7.812 4.832 3.311 1 96.62 91 VAL A O 1
ATOM 704 N N . ILE A 1 92 ? 8.617 3.885 5.203 1 96.75 92 ILE A N 1
ATOM 705 C CA . ILE A 1 92 ? 7.449 4.254 6 1 96.75 92 ILE A CA 1
ATOM 706 C C . ILE A 1 92 ? 7.574 5.703 6.457 1 96.75 92 ILE A C 1
ATOM 708 O O . ILE A 1 92 ? 8.562 6.078 7.094 1 96.75 92 ILE A O 1
ATOM 712 N N . VAL A 1 93 ? 6.562 6.535 6.105 1 98.19 93 VAL A N 1
ATOM 713 C CA . VAL A 1 93 ? 6.496 7.91 6.59 1 98.19 93 VAL A CA 1
ATOM 714 C C . VAL A 1 93 ? 5.758 7.953 7.922 1 98.19 93 VAL A C 1
ATOM 716 O O . VAL A 1 93 ? 6.125 8.719 8.82 1 98.19 93 VAL A O 1
ATOM 719 N N . GLY A 1 94 ? 4.746 7.113 7.996 1 97.62 94 GLY A N 1
ATOM 720 C CA . GLY A 1 94 ? 3.99 6.984 9.234 1 97.62 94 GLY A CA 1
ATOM 721 C C . GLY A 1 94 ? 3.172 5.707 9.305 1 97.62 94 GLY A C 1
ATOM 722 O O . GLY A 1 94 ? 2.742 5.184 8.273 1 97.62 94 GLY A O 1
ATOM 723 N N . ASN A 1 95 ? 3.025 5.23 10.469 1 96.88 95 ASN A N 1
ATOM 724 C CA . ASN A 1 95 ? 2.266 4.02 10.766 1 96.88 95 ASN A CA 1
ATOM 725 C C . ASN A 1 95 ? 1.431 4.176 12.039 1 96.88 95 ASN A C 1
ATOM 727 O O . ASN A 1 95 ? 1.96 4.516 13.094 1 96.88 95 ASN A O 1
ATOM 731 N N . TYR A 1 96 ? 0.181 4.059 11.82 1 96.62 96 TYR A N 1
ATOM 732 C CA . TYR A 1 96 ? -0.734 4.094 12.953 1 96.62 96 TYR A CA 1
ATOM 733 C C . TYR A 1 96 ? -1.578 2.824 13.016 1 96.62 96 TYR A C 1
ATOM 735 O O . TYR A 1 96 ? -2.625 2.736 12.367 1 96.62 96 TYR A O 1
ATOM 743 N N . ARG A 1 97 ? -1.182 1.759 13.758 1 93.25 97 ARG A N 1
ATOM 744 C CA . ARG A 1 97 ? -1.89 0.529 14.102 1 93.25 97 ARG A CA 1
ATOM 745 C C . ARG A 1 97 ? -2.074 -0.354 12.867 1 93.25 97 ARG A C 1
ATOM 747 O O . ARG A 1 97 ? -2.9 -1.269 12.875 1 93.25 97 ARG A O 1
ATOM 754 N N . MET A 1 98 ? -1.424 0.035 11.758 1 93.69 98 MET A N 1
ATOM 755 C CA . MET A 1 98 ? -1.578 -0.735 10.531 1 93.69 98 MET A CA 1
ATOM 756 C C . MET A 1 98 ? -0.613 -1.915 10.5 1 93.69 98 MET A C 1
ATOM 758 O O . MET A 1 98 ? -1.031 -3.061 10.32 1 93.69 98 MET A O 1
ATOM 762 N N . LEU A 1 99 ? 0.677 -1.631 10.602 1 90.75 99 LEU A N 1
ATOM 763 C CA . LEU A 1 99 ? 1.72 -2.652 10.586 1 90.75 99 LEU A CA 1
ATOM 764 C C . LEU A 1 99 ? 2.137 -3.016 12.008 1 90.75 99 LEU A C 1
ATOM 766 O O . LEU A 1 99 ? 2.131 -2.164 12.898 1 90.75 99 LEU A O 1
ATOM 770 N N . ASP A 1 100 ? 2.383 -4.281 12.312 1 77.06 100 ASP A N 1
ATOM 771 C CA . ASP A 1 100 ? 2.881 -4.664 13.633 1 77.06 100 ASP A CA 1
ATOM 772 C C . ASP A 1 100 ? 4.301 -4.152 13.852 1 77.06 100 ASP A C 1
ATOM 774 O O . ASP A 1 100 ? 5.137 -4.207 12.953 1 77.06 100 ASP A O 1
ATOM 778 N N . GLU A 1 101 ? 4.398 -2.949 14.43 1 57.22 101 GLU A N 1
ATOM 779 C CA . GLU A 1 101 ? 5.754 -2.504 14.75 1 57.22 101 GLU A CA 1
ATOM 780 C C . GLU A 1 101 ? 6.559 -3.617 15.414 1 57.22 101 GLU A C 1
ATOM 782 O O . GLU A 1 101 ? 6.027 -4.367 16.234 1 57.22 101 GLU A O 1
ATOM 787 N N . PRO A 1 102 ? 7.773 -3.76 14.852 1 45.19 102 PRO A N 1
ATOM 788 C CA . PRO A 1 102 ? 8.555 -4.746 15.609 1 45.19 102 PRO A CA 1
ATOM 789 C C . PRO A 1 102 ? 8.617 -4.434 17.094 1 45.19 102 PRO A C 1
ATOM 791 O O . PRO A 1 102 ? 8.492 -3.271 17.5 1 45.19 102 PRO A O 1
ATOM 794 N N . MET B 1 1 ? -15.359 -3.271 7.332 1 85.19 1 MET B N 1
ATOM 795 C CA . MET B 1 1 ? -14.156 -2.451 7.328 1 85.19 1 MET B CA 1
ATOM 796 C C . MET B 1 1 ? -13.875 -1.903 5.934 1 85.19 1 MET B C 1
ATOM 798 O O . MET B 1 1 ? -13.961 -2.635 4.945 1 85.19 1 MET B O 1
ATOM 802 N N . ARG B 1 2 ? -13.766 -0.569 5.832 1 91.38 2 ARG B N 1
ATOM 803 C CA . ARG B 1 2 ? -13.477 0.066 4.551 1 91.38 2 ARG B CA 1
ATOM 804 C C . ARG B 1 2 ? -11.984 0.356 4.406 1 91.38 2 ARG B C 1
ATOM 806 O O . ARG B 1 2 ? -11.344 0.799 5.359 1 91.38 2 ARG B O 1
ATOM 813 N N . ARG B 1 3 ? -11.523 0.036 3.188 1 94.81 3 ARG B N 1
ATOM 814 C CA . ARG B 1 3 ? -10.117 0.288 2.885 1 94.81 3 ARG B CA 1
ATOM 815 C C . ARG B 1 3 ? -9.977 1.235 1.698 1 94.81 3 ARG B C 1
ATOM 817 O O . ARG B 1 3 ? -10.602 1.032 0.656 1 94.81 3 ARG B O 1
ATOM 824 N N . THR B 1 4 ? -9.188 2.223 1.899 1 95.75 4 THR B N 1
ATOM 825 C CA . THR B 1 4 ? -8.961 3.229 0.87 1 95.75 4 THR B CA 1
ATOM 826 C C . THR B 1 4 ? -7.461 3.426 0.635 1 95.75 4 THR B C 1
ATOM 828 O O . THR B 1 4 ? -6.676 3.43 1.584 1 95.75 4 THR B O 1
ATOM 831 N N . LEU B 1 5 ? -7.078 3.584 -0.607 1 97.62 5 LEU B N 1
ATOM 832 C CA . LEU B 1 5 ? -5.711 3.908 -0.995 1 97.62 5 LEU B CA 1
ATOM 833 C C . LEU B 1 5 ? -5.656 5.234 -1.745 1 97.62 5 LEU B C 1
ATOM 835 O O . LEU B 1 5 ? -6.414 5.445 -2.695 1 97.62 5 LEU B O 1
ATOM 839 N N . ILE B 1 6 ? -4.852 6.102 -1.308 1 97.88 6 ILE B N 1
ATOM 840 C CA . ILE B 1 6 ? -4.613 7.383 -1.959 1 97.88 6 ILE B CA 1
ATOM 841 C C . ILE B 1 6 ? -3.18 7.441 -2.48 1 97.88 6 ILE B C 1
ATOM 843 O O . ILE B 1 6 ? -2.238 7.098 -1.762 1 97.88 6 ILE B O 1
ATOM 847 N N . ARG B 1 7 ? -3.07 7.844 -3.691 1 98.06 7 ARG B N 1
ATOM 848 C CA . ARG B 1 7 ? -1.744 7.898 -4.297 1 98.06 7 ARG B CA 1
ATOM 849 C C . ARG B 1 7 ? -1.533 9.219 -5.027 1 98.06 7 ARG B C 1
ATOM 851 O O . ARG B 1 7 ? -2.439 9.719 -5.703 1 98.06 7 ARG B O 1
ATOM 858 N N . TYR B 1 8 ? -0.38 9.734 -4.941 1 98.38 8 TYR B N 1
ATOM 859 C CA . TYR B 1 8 ? 0.029 10.945 -5.648 1 98.38 8 TYR B CA 1
ATOM 860 C C . TYR B 1 8 ? 1.548 11.07 -5.684 1 98.38 8 TYR B C 1
ATOM 862 O O . TYR B 1 8 ? 2.252 10.344 -4.977 1 98.38 8 TYR B O 1
ATOM 870 N N . LYS B 1 9 ? 1.979 11.945 -6.57 1 98.44 9 LYS B N 1
ATOM 871 C CA . LYS B 1 9 ? 3.414 12.188 -6.668 1 98.44 9 LYS B CA 1
ATOM 872 C C . LYS B 1 9 ? 3.756 13.617 -6.266 1 98.44 9 LYS B C 1
ATOM 874 O O . LYS B 1 9 ? 3.197 14.57 -6.812 1 98.44 9 LYS B O 1
ATOM 879 N N . ALA B 1 10 ? 4.621 13.734 -5.324 1 98.56 10 ALA B N 1
ATOM 880 C CA . ALA B 1 10 ? 5.074 15.062 -4.914 1 98.56 10 ALA B CA 1
ATOM 881 C C . ALA B 1 10 ? 6.117 15.609 -5.883 1 98.56 10 ALA B C 1
ATOM 883 O O . ALA B 1 10 ? 6.852 14.844 -6.512 1 98.56 10 ALA B O 1
ATOM 884 N N . LYS B 1 11 ? 6.133 16.953 -6.016 1 98.12 11 LYS B N 1
ATOM 885 C CA . LYS B 1 11 ? 7.277 17.562 -6.676 1 98.12 11 LYS B CA 1
ATOM 886 C C . LYS B 1 11 ? 8.578 17.266 -5.934 1 98.12 11 LYS B C 1
ATOM 888 O O . LYS B 1 11 ? 8.609 17.297 -4.699 1 98.12 11 LYS B O 1
ATOM 893 N N . PRO B 1 12 ? 9.555 17.031 -6.699 1 97.38 12 PRO B N 1
ATOM 894 C CA . PRO B 1 12 ? 10.805 16.656 -6.043 1 97.38 12 PRO B CA 1
ATOM 895 C C . PRO B 1 12 ? 11.242 17.672 -4.984 1 97.38 12 PRO B C 1
ATOM 897 O O . PRO B 1 12 ? 11.703 17.281 -3.908 1 97.38 12 PRO B O 1
ATOM 900 N N . GLU B 1 13 ? 11.117 18.891 -5.215 1 97.75 13 GLU B N 1
ATOM 901 C CA . GLU B 1 13 ? 11.586 19.938 -4.305 1 97.75 13 GLU B CA 1
ATOM 902 C C . GLU B 1 13 ? 10.648 20.078 -3.109 1 97.75 13 GLU B C 1
ATOM 904 O O . GLU B 1 13 ? 10.977 20.766 -2.137 1 97.75 13 GLU B O 1
ATOM 909 N N . MET B 1 14 ? 9.539 19.359 -3.184 1 98.12 14 MET B N 1
ATOM 910 C CA . MET B 1 14 ? 8.539 19.5 -2.133 1 98.12 14 MET B CA 1
ATOM 911 C C . MET B 1 14 ? 8.383 18.203 -1.357 1 98.12 14 MET B C 1
ATOM 913 O O . MET B 1 14 ? 7.629 18.141 -0.382 1 98.12 14 MET B O 1
ATOM 917 N N . ALA B 1 15 ? 9.047 17.188 -1.769 1 98 15 ALA B N 1
ATOM 918 C CA . ALA B 1 15 ? 8.844 15.836 -1.254 1 98 15 ALA B CA 1
ATOM 919 C C . ALA B 1 15 ? 9.172 15.758 0.236 1 98 15 ALA B C 1
ATOM 921 O O . ALA B 1 15 ? 8.438 15.133 1.006 1 98 15 ALA B O 1
ATOM 922 N N . GLU B 1 16 ? 10.266 16.359 0.642 1 97.88 16 GLU B N 1
ATOM 923 C CA . GLU B 1 16 ? 10.656 16.344 2.049 1 97.88 16 GLU B CA 1
ATOM 924 C C . GLU B 1 16 ? 9.656 17.094 2.914 1 97.88 16 GLU B C 1
ATOM 926 O O . GLU B 1 16 ? 9.266 16.625 3.98 1 97.88 16 GLU B O 1
ATOM 931 N N . LYS B 1 17 ? 9.32 18.266 2.422 1 97.88 17 LYS B N 1
ATOM 932 C CA . LYS B 1 17 ? 8.312 19.047 3.139 1 97.88 17 LYS B CA 1
ATOM 933 C C . LYS B 1 17 ? 7 18.266 3.252 1 97.88 17 LYS B C 1
ATOM 935 O O . LYS B 1 17 ? 6.352 18.281 4.301 1 97.88 17 LYS B O 1
ATOM 940 N N . ASN B 1 18 ? 6.586 17.609 2.162 1 98.44 18 ASN B N 1
ATOM 941 C CA . ASN B 1 18 ? 5.375 16.797 2.172 1 98.44 18 ASN B CA 1
ATOM 942 C C . ASN B 1 18 ? 5.457 15.695 3.215 1 98.44 18 ASN B C 1
ATOM 944 O O . ASN B 1 18 ? 4.504 15.469 3.967 1 98.44 18 ASN B O 1
ATOM 948 N N . ALA B 1 19 ? 6.555 15.039 3.303 1 98.5 19 ALA B N 1
ATOM 949 C CA . ALA B 1 19 ? 6.766 13.969 4.27 1 98.5 19 ALA B CA 1
ATOM 950 C C . ALA B 1 19 ? 6.664 14.492 5.699 1 98.5 19 ALA B C 1
ATOM 952 O O . ALA B 1 19 ? 6.102 13.82 6.574 1 98.5 19 ALA B O 1
ATOM 953 N N . GLU B 1 20 ? 7.219 15.648 5.934 1 98.44 20 GLU B N 1
ATOM 954 C CA . GLU B 1 20 ? 7.156 16.266 7.258 1 98.44 20 GLU B CA 1
ATOM 955 C C . GLU B 1 20 ? 5.715 16.547 7.668 1 98.44 20 GLU B C 1
ATOM 957 O O . GLU B 1 20 ? 5.328 16.297 8.812 1 98.44 20 GLU B O 1
ATOM 962 N N . LEU B 1 21 ? 4.992 17.078 6.727 1 98.5 21 LEU B N 1
ATOM 963 C CA . LEU B 1 21 ? 3.59 17.375 6.992 1 98.5 21 LEU B CA 1
ATOM 964 C C . LEU B 1 21 ? 2.814 16.094 7.301 1 98.5 21 LEU B C 1
ATOM 966 O O . 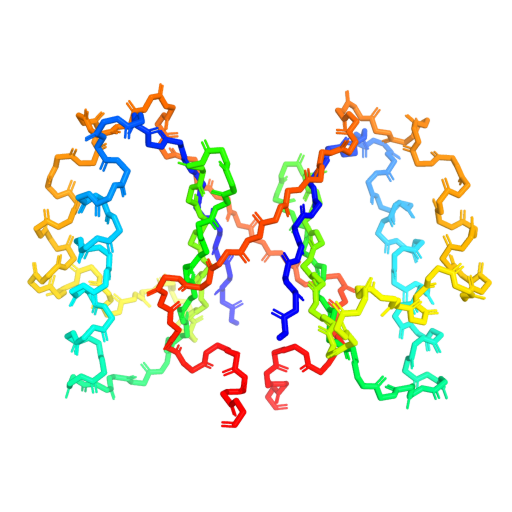LEU B 1 21 ? 2.004 16.062 8.227 1 98.5 21 LEU B O 1
ATOM 970 N N . VAL B 1 22 ? 3.043 15.039 6.574 1 98.5 22 VAL B N 1
ATOM 971 C CA . VAL B 1 22 ? 2.395 13.758 6.809 1 98.5 22 VAL B CA 1
ATOM 972 C C . VAL B 1 22 ? 2.799 13.211 8.18 1 98.5 22 VAL B C 1
ATOM 974 O O . VAL B 1 22 ? 1.955 12.727 8.93 1 98.5 22 VAL B O 1
ATOM 977 N N . SER B 1 23 ? 4.098 13.336 8.5 1 98.56 23 SER B N 1
ATOM 978 C CA . SER B 1 23 ? 4.602 12.867 9.789 1 98.56 23 SER B CA 1
ATOM 979 C C . SER B 1 23 ? 3.906 13.578 10.945 1 98.56 23 SER B C 1
ATOM 981 O O . SER B 1 23 ? 3.648 12.969 11.984 1 98.56 23 SER B O 1
ATOM 983 N N . ALA B 1 24 ? 3.631 14.836 10.773 1 98.56 24 ALA B N 1
ATOM 984 C CA . ALA B 1 24 ? 2.938 15.609 11.805 1 98.56 24 ALA B CA 1
ATOM 985 C C . ALA B 1 24 ? 1.534 15.062 12.047 1 98.56 24 ALA B C 1
ATOM 987 O O . ALA B 1 24 ? 1.04 15.086 13.18 1 98.56 24 ALA B O 1
ATOM 988 N N . VAL B 1 25 ? 0.845 14.578 11.023 1 98.5 25 VAL B N 1
ATOM 989 C CA . VAL B 1 25 ? -0.475 13.969 11.156 1 98.5 25 VAL B CA 1
ATOM 990 C C . VAL B 1 25 ? -0.387 12.734 12.047 1 98.5 25 VAL B C 1
ATOM 992 O O . VAL B 1 25 ? -1.213 12.547 12.945 1 98.5 25 VAL B O 1
ATOM 995 N N . PHE B 1 26 ? 0.601 11.906 11.82 1 98.38 26 PHE B N 1
ATOM 996 C CA . PHE B 1 26 ? 0.752 10.672 12.594 1 98.38 26 PHE B CA 1
ATOM 997 C C . PHE B 1 26 ? 1.103 10.984 14.039 1 98.38 26 PHE B C 1
ATOM 999 O O . PHE B 1 26 ? 0.674 10.273 14.953 1 98.38 26 PHE B O 1
ATOM 1006 N N . ALA B 1 27 ? 1.941 12.055 14.227 1 98.31 27 ALA B N 1
ATOM 1007 C CA . ALA B 1 27 ? 2.244 12.469 15.594 1 98.31 27 ALA B CA 1
ATOM 1008 C C . ALA B 1 27 ? 0.972 12.852 16.344 1 98.31 27 ALA B C 1
ATOM 1010 O O . ALA B 1 27 ? 0.772 12.445 17.484 1 98.31 27 ALA B O 1
ATOM 1011 N N . GLU B 1 28 ? 0.187 13.617 15.68 1 98.44 28 GLU B N 1
ATOM 1012 C CA . GLU B 1 28 ? -1.071 14.016 16.297 1 98.44 28 GLU B CA 1
ATOM 1013 C C . GLU B 1 28 ? -1.987 12.812 16.516 1 98.44 28 GLU B C 1
ATOM 1015 O O . GLU B 1 28 ? -2.658 12.711 17.547 1 98.44 28 GLU B O 1
ATOM 1020 N N . LEU B 1 29 ? -2.115 11.867 15.562 1 97.44 29 LEU B N 1
ATOM 1021 C CA . LEU B 1 29 ? -2.916 10.648 15.664 1 97.44 29 LEU B CA 1
ATOM 1022 C C . LEU B 1 29 ? -2.496 9.828 16.875 1 97.44 29 LEU B C 1
ATOM 1024 O O . LEU B 1 29 ? -3.348 9.344 17.625 1 97.44 29 LEU B O 1
ATOM 1028 N N . LYS B 1 30 ? -1.203 9.711 16.984 1 96.75 30 LYS B N 1
ATOM 1029 C CA . LYS B 1 30 ? -0.683 8.93 18.109 1 96.75 30 LYS B CA 1
ATOM 1030 C C . LYS B 1 30 ? -1.02 9.594 19.438 1 96.75 30 LYS B C 1
ATOM 1032 O O . LYS B 1 30 ? -1.358 8.914 20.406 1 96.75 30 LYS B O 1
ATOM 1037 N N . ALA B 1 31 ? -0.941 10.914 19.469 1 97.56 31 ALA B N 1
ATOM 1038 C CA . ALA B 1 31 ? -1.261 11.664 20.688 1 97.56 31 ALA B CA 1
ATOM 1039 C C . ALA B 1 31 ? -2.736 11.516 21.047 1 97.56 31 ALA B C 1
ATOM 1041 O O . ALA B 1 31 ? -3.082 11.328 22.219 1 97.56 31 ALA B O 1
ATOM 1042 N N . ALA B 1 32 ? -3.572 11.547 20.031 1 96.69 32 ALA B N 1
ATOM 1043 C CA . ALA B 1 32 ? -5.016 11.477 20.234 1 96.69 32 ALA B CA 1
ATOM 1044 C C . ALA B 1 32 ? -5.469 10.031 20.453 1 96.69 32 ALA B C 1
ATOM 1046 O O . ALA B 1 32 ? -6.473 9.773 21.109 1 96.69 32 ALA B O 1
ATOM 1047 N N . SER B 1 33 ? -4.824 9.094 19.797 1 96.44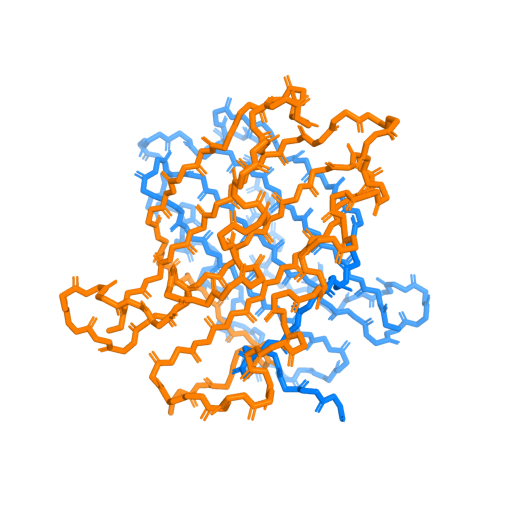 33 SER B N 1
ATOM 1048 C CA . SER B 1 33 ? -4.98 7.645 19.891 1 96.44 33 SER B CA 1
ATOM 1049 C C . SER B 1 33 ? -6.434 7.23 19.672 1 96.44 33 SER B C 1
ATOM 1051 O O . SER B 1 33 ? -6.992 6.473 20.469 1 96.44 33 SER B O 1
ATOM 1053 N N . PRO B 1 34 ? -7.094 7.84 18.734 1 95.19 34 PRO B N 1
ATOM 1054 C CA . PRO B 1 34 ? -8.461 7.387 18.484 1 95.19 34 PRO B CA 1
ATOM 1055 C C . PRO B 1 34 ? -8.531 5.918 18.062 1 95.19 34 PRO B C 1
ATOM 1057 O O . PRO B 1 34 ? -7.574 5.395 17.484 1 95.19 34 PRO B O 1
ATOM 1060 N N . ASP B 1 35 ? -9.664 5.301 18.25 1 92.5 35 ASP B N 1
ATOM 1061 C CA . ASP B 1 35 ? -9.898 3.926 17.812 1 92.5 35 ASP B CA 1
ATOM 1062 C C . ASP B 1 35 ? -10.586 3.889 16.453 1 92.5 35 ASP B C 1
ATOM 1064 O O . ASP B 1 35 ? -11.016 4.926 15.938 1 92.5 35 ASP B O 1
ATOM 1068 N N . GLY B 1 36 ? -10.578 2.719 15.844 1 92 36 GLY B N 1
ATOM 1069 C CA . GLY B 1 36 ? -11.414 2.467 14.68 1 92 36 GLY B CA 1
ATOM 1070 C C . GLY B 1 36 ? -10.766 2.896 13.375 1 92 36 GLY B C 1
ATOM 1071 O O . GLY B 1 36 ? -11.438 2.988 12.344 1 92 36 GLY B O 1
ATOM 1072 N N . VAL B 1 37 ? -9.516 3.258 13.484 1 95.12 37 VAL B N 1
ATOM 1073 C CA . VAL B 1 37 ? -8.82 3.656 12.258 1 95.12 37 VAL B CA 1
ATOM 1074 C C . VAL B 1 37 ? -7.398 3.109 12.273 1 95.12 37 VAL B C 1
ATOM 1076 O O . VAL B 1 37 ? -6.754 3.055 13.32 1 95.12 37 VAL B O 1
ATOM 1079 N N . ARG B 1 38 ? -7.004 2.623 11.234 1 95.31 38 ARG B N 1
ATOM 1080 C CA . ARG B 1 38 ? -5.621 2.252 10.945 1 95.31 38 ARG B CA 1
ATOM 1081 C C . ARG B 1 38 ? -5.09 3.01 9.734 1 95.31 38 ARG B C 1
ATOM 1083 O O . ARG B 1 38 ? -5.82 3.219 8.758 1 95.31 38 ARG B O 1
ATOM 1090 N N . TYR B 1 39 ? -3.875 3.428 9.797 1 97.12 39 TYR B N 1
ATOM 1091 C CA . TYR B 1 39 ? -3.359 4.359 8.797 1 97.12 39 TYR B CA 1
ATOM 1092 C C . TYR B 1 39 ? -1.876 4.117 8.539 1 97.12 39 TYR B C 1
ATOM 1094 O O . TYR B 1 39 ? -1.088 4.008 9.484 1 97.12 39 TYR B O 1
ATOM 1102 N N . LEU B 1 40 ? -1.531 3.963 7.281 1 97.44 40 LEU B N 1
ATOM 1103 C CA . LEU B 1 40 ? -0.152 3.781 6.844 1 97.44 40 LEU B CA 1
ATOM 1104 C C . LEU B 1 40 ? 0.177 4.707 5.68 1 97.44 40 LEU B C 1
ATOM 1106 O O . LEU B 1 40 ? -0.625 4.859 4.754 1 97.44 40 LEU B O 1
ATOM 1110 N N . THR B 1 41 ? 1.275 5.367 5.742 1 98.44 41 THR B N 1
ATOM 1111 C CA . THR B 1 41 ? 1.775 6.121 4.598 1 98.44 41 THR B CA 1
ATOM 1112 C C . THR B 1 41 ? 3.184 5.664 4.223 1 98.44 41 THR B C 1
ATOM 1114 O O . THR B 1 41 ? 4.066 5.59 5.082 1 98.44 41 THR B O 1
ATOM 1117 N N . LEU B 1 42 ? 3.311 5.387 2.959 1 98.25 42 LEU B N 1
ATOM 1118 C CA . LEU B 1 42 ? 4.605 5.051 2.379 1 98.25 42 LEU B CA 1
ATOM 1119 C C . LEU B 1 42 ? 5.07 6.137 1.414 1 98.25 42 LEU B C 1
ATOM 1121 O O . LEU B 1 42 ? 4.25 6.762 0.738 1 98.25 42 LEU B O 1
ATOM 1125 N N . ARG B 1 43 ? 6.332 6.375 1.407 1 98.56 43 ARG B N 1
ATOM 1126 C CA . ARG B 1 43 ? 6.98 7.148 0.352 1 98.56 43 ARG B CA 1
ATOM 1127 C C . ARG B 1 43 ? 7.859 6.258 -0.518 1 98.56 43 ARG B C 1
ATOM 1129 O O . ARG B 1 43 ? 8.703 5.523 -0.006 1 98.56 43 ARG B O 1
ATOM 1136 N N . LEU B 1 44 ? 7.578 6.32 -1.811 1 98.12 44 LEU B N 1
ATOM 1137 C CA . LEU B 1 44 ? 8.352 5.527 -2.758 1 98.12 44 LEU B CA 1
ATOM 1138 C C . LEU B 1 44 ? 9.602 6.285 -3.209 1 98.12 44 LEU B C 1
ATOM 1140 O O . LEU B 1 44 ? 9.727 7.484 -2.955 1 98.12 44 LEU B O 1
ATOM 1144 N N . GLU B 1 45 ? 10.547 5.648 -3.857 1 96.62 45 GLU B N 1
ATOM 1145 C CA . GLU B 1 45 ? 11.82 6.223 -4.266 1 96.62 45 GLU B CA 1
ATOM 1146 C C . GLU B 1 45 ? 11.625 7.324 -5.301 1 96.62 45 GLU B C 1
ATOM 1148 O O . GLU B 1 45 ? 12.5 8.172 -5.492 1 96.62 45 GLU B O 1
ATOM 1153 N N . ASP B 1 46 ? 10.516 7.387 -5.996 1 96.5 46 ASP B N 1
ATOM 1154 C CA . ASP B 1 46 ? 10.266 8.414 -7 1 96.5 46 ASP B CA 1
ATOM 1155 C C . ASP B 1 46 ? 9.43 9.555 -6.422 1 96.5 46 ASP B C 1
ATOM 1157 O O . ASP B 1 46 ? 8.805 10.312 -7.168 1 96.5 46 ASP B O 1
ATOM 1161 N N . ASP B 1 47 ? 9.227 9.547 -5.133 1 97.88 47 ASP B N 1
ATOM 1162 C CA . ASP B 1 47 ? 8.523 10.578 -4.375 1 97.88 47 ASP B CA 1
ATOM 1163 C C . ASP B 1 47 ? 7.012 10.445 -4.547 1 97.88 47 ASP B C 1
ATOM 1165 O O . ASP B 1 47 ? 6.285 11.438 -4.449 1 97.88 47 ASP B O 1
ATOM 1169 N N . THR B 1 48 ? 6.613 9.258 -4.938 1 98.25 48 THR B N 1
ATOM 1170 C CA . THR B 1 48 ? 5.203 8.898 -4.832 1 98.25 48 THR B CA 1
ATOM 1171 C C . THR B 1 48 ? 4.836 8.578 -3.383 1 98.25 48 THR B C 1
ATOM 1173 O O . THR B 1 48 ? 5.59 7.91 -2.678 1 98.25 48 THR B O 1
ATOM 1176 N N . PHE B 1 49 ? 3.76 9.148 -2.992 1 98.75 49 PHE B N 1
ATOM 1177 C CA . PHE B 1 49 ? 3.227 8.844 -1.668 1 98.75 49 PHE B CA 1
ATOM 1178 C C . PHE B 1 49 ? 1.98 7.977 -1.77 1 98.75 49 PHE B C 1
ATOM 1180 O O . PHE B 1 49 ? 1.123 8.211 -2.625 1 98.75 49 PHE B O 1
ATOM 1187 N N . ILE B 1 50 ? 1.905 6.98 -0.887 1 98.5 50 ILE B N 1
ATOM 1188 C CA . ILE B 1 50 ? 0.759 6.082 -0.798 1 98.5 50 ILE B CA 1
ATOM 1189 C C . ILE B 1 50 ? 0.2 6.098 0.623 1 98.5 50 ILE B C 1
ATOM 1191 O O . ILE B 1 50 ? 0.905 5.766 1.578 1 98.5 50 ILE B O 1
ATOM 1195 N N . HIS B 1 51 ? -1.018 6.516 0.698 1 98.19 51 HIS B N 1
ATOM 1196 C CA . HIS B 1 51 ? -1.747 6.434 1.958 1 98.19 51 HIS B CA 1
ATOM 1197 C C . HIS B 1 51 ? -2.723 5.262 1.957 1 98.19 51 HIS B C 1
ATOM 1199 O O . HIS B 1 51 ? -3.539 5.129 1.042 1 98.19 51 HIS B O 1
ATOM 1205 N N . MET B 1 52 ? -2.592 4.41 2.912 1 97.19 52 MET B N 1
ATOM 1206 C CA . MET B 1 52 ? -3.557 3.34 3.146 1 97.19 52 MET B CA 1
ATOM 1207 C C . MET B 1 52 ? -4.348 3.59 4.426 1 97.19 52 MET B C 1
ATOM 1209 O O . MET B 1 52 ? -3.766 3.686 5.512 1 97.19 52 MET B O 1
ATOM 1213 N N . VAL B 1 53 ? -5.656 3.693 4.234 1 96.38 53 VAL B N 1
ATOM 1214 C CA . VAL B 1 53 ? -6.523 3.979 5.375 1 96.38 53 VAL B CA 1
ATOM 1215 C C . VAL B 1 53 ? -7.559 2.869 5.523 1 96.38 53 VAL B C 1
ATOM 1217 O O . VAL B 1 53 ? -8.211 2.479 4.551 1 96.38 53 VAL B O 1
ATOM 1220 N N . GLU B 1 54 ? -7.637 2.371 6.711 1 94.69 54 GLU B N 1
ATOM 1221 C CA . GLU B 1 54 ? -8.711 1.454 7.078 1 94.69 54 GLU B CA 1
ATOM 1222 C C . GLU B 1 54 ? -9.578 2.037 8.188 1 94.69 54 GLU B C 1
ATOM 1224 O O . GLU B 1 54 ? -9.062 2.455 9.227 1 94.69 54 GLU B O 1
ATOM 1229 N N . THR B 1 55 ? -10.844 2.035 7.938 1 93.81 55 THR B N 1
ATOM 1230 C CA . THR B 1 55 ? -11.773 2.557 8.93 1 93.81 55 THR B CA 1
ATOM 1231 C C . THR B 1 55 ? -12.82 1.507 9.297 1 93.81 55 THR B C 1
ATOM 1233 O O . THR B 1 55 ? -13.328 0.801 8.422 1 93.81 55 THR B O 1
ATOM 1236 N N . ALA B 1 56 ? -13.047 1.404 10.602 1 88.31 56 ALA B N 1
ATOM 1237 C CA . ALA B 1 56 ? -14.023 0.442 11.117 1 88.31 56 ALA B CA 1
ATOM 1238 C C . ALA B 1 56 ? -15.445 0.95 10.93 1 88.31 56 ALA B C 1
ATOM 1240 O O . ALA B 1 56 ? -16.391 0.159 10.867 1 88.31 56 ALA B O 1
ATOM 1241 N N . ALA B 1 57 ? -15.547 2.238 10.82 1 84.25 57 ALA B N 1
ATOM 1242 C CA . ALA B 1 57 ? -16.875 2.816 10.695 1 84.25 57 ALA B CA 1
ATOM 1243 C C . ALA B 1 57 ? -17.547 2.402 9.383 1 84.25 57 ALA B C 1
ATOM 1245 O O . ALA B 1 57 ? -16.938 2.502 8.32 1 84.25 57 ALA B O 1
ATOM 1246 N N . ALA B 1 58 ? -18.766 1.949 9.531 1 80 58 ALA B N 1
ATOM 1247 C CA . ALA B 1 58 ? -19.531 1.436 8.391 1 80 58 ALA B CA 1
ATOM 1248 C C . ALA B 1 58 ? -19.75 2.523 7.344 1 80 58 ALA B C 1
ATOM 1250 O O . ALA B 1 58 ? -19.781 2.244 6.145 1 80 58 ALA B O 1
ATOM 1251 N N . ASP B 1 59 ? -19.875 3.826 7.863 1 82.69 59 ASP B N 1
ATOM 1252 C CA . ASP B 1 59 ? -20.141 4.918 6.934 1 82.69 59 ASP B CA 1
ATOM 1253 C C . ASP B 1 59 ? -18.844 5.473 6.355 1 82.69 59 ASP B C 1
ATOM 1255 O O . ASP B 1 59 ? -18.844 6.469 5.633 1 82.69 59 ASP B O 1
ATOM 1259 N N . GLY B 1 60 ? -17.781 4.93 6.746 1 78.69 60 GLY B N 1
ATOM 1260 C CA . GLY B 1 60 ? -16.484 5.332 6.219 1 78.69 60 GLY B CA 1
ATOM 1261 C C . GLY B 1 60 ? -15.922 6.574 6.891 1 78.69 60 GLY B C 1
ATOM 1262 O O . GLY B 1 60 ? -14.93 7.145 6.426 1 78.69 60 GLY B O 1
ATOM 1263 N N . SER B 1 61 ? -16.672 6.988 7.973 1 85.62 61 SER B N 1
ATOM 1264 C CA . SER B 1 61 ? -16.156 8.156 8.688 1 85.62 61 SER B CA 1
ATOM 1265 C C . SER B 1 61 ? -14.82 7.848 9.352 1 85.62 61 SER B C 1
ATOM 1267 O O . SER B 1 61 ? -14.586 6.723 9.789 1 85.62 61 SER B O 1
ATOM 1269 N N . SER B 1 62 ? -13.875 8.859 9.266 1 90.69 62 SER B N 1
ATOM 1270 C CA . SER B 1 62 ? -12.539 8.75 9.844 1 90.69 62 SER B CA 1
ATOM 1271 C C . SER B 1 62 ? -12.211 9.953 10.719 1 90.69 62 SER B C 1
ATOM 1273 O O . SER B 1 62 ? -12.617 11.078 10.414 1 90.69 62 SER B O 1
ATOM 1275 N N . PRO B 1 63 ? -11.547 9.719 11.859 1 94.19 63 PRO B N 1
ATOM 1276 C CA . PRO B 1 63 ? -11.133 10.844 12.703 1 94.19 63 PRO B CA 1
ATOM 1277 C C . PRO B 1 63 ? -10.023 11.68 12.07 1 94.19 63 PRO B C 1
ATOM 1279 O O . PRO B 1 63 ? -9.727 12.781 12.539 1 94.19 63 PRO B O 1
ATOM 1282 N N . ILE B 1 64 ? -9.453 11.227 11.039 1 95.38 64 ILE B N 1
ATOM 1283 C CA . ILE B 1 64 ? -8.234 11.797 10.477 1 95.38 64 ILE B CA 1
ATOM 1284 C C . ILE B 1 64 ? -8.508 13.203 9.953 1 95.38 64 ILE B C 1
ATOM 1286 O O . ILE B 1 64 ? -7.781 14.148 10.273 1 95.38 64 ILE B O 1
ATOM 1290 N N . PRO B 1 65 ? -9.617 13.406 9.203 1 94.75 65 PRO B N 1
ATOM 1291 C CA . PRO B 1 65 ? -9.859 14.727 8.625 1 94.75 65 PRO B CA 1
ATOM 1292 C C . PRO B 1 65 ? -10.102 15.797 9.688 1 94.75 65 PRO B C 1
ATOM 1294 O O . PRO B 1 65 ? -10.031 17 9.391 1 94.75 65 PRO B O 1
ATOM 1297 N N . LYS B 1 66 ? -10.352 15.453 10.906 1 94.5 66 LYS B N 1
ATOM 1298 C CA . LYS B 1 66 ? -10.664 16.391 11.977 1 94.5 66 LYS B CA 1
ATOM 1299 C C . LYS B 1 66 ? -9.398 16.875 12.672 1 94.5 66 LYS B C 1
ATOM 1301 O O . LYS B 1 66 ? -9.445 17.828 13.461 1 94.5 66 LYS B O 1
ATOM 1306 N N . LEU B 1 67 ? -8.336 16.234 12.398 1 96.94 67 LEU B N 1
ATOM 1307 C CA . LEU B 1 67 ? -7.059 16.594 13.016 1 96.94 67 LEU B CA 1
ATOM 1308 C C . LEU B 1 67 ? -6.52 17.891 12.43 1 96.94 67 LEU B C 1
ATOM 1310 O O . LEU B 1 67 ? -6.605 18.109 11.219 1 96.94 67 LEU B O 1
ATOM 1314 N N . ALA B 1 68 ? -5.949 18.75 13.305 1 97.81 68 ALA B N 1
ATOM 1315 C CA . ALA B 1 68 ? -5.359 20.016 12.859 1 97.81 68 ALA B CA 1
ATOM 1316 C C . ALA B 1 68 ? -4.199 19.766 11.898 1 97.81 68 ALA B C 1
ATOM 1318 O O . ALA B 1 68 ? -4.078 20.453 10.875 1 97.81 68 ALA B O 1
ATOM 1319 N N . ALA B 1 69 ? -3.355 18.828 12.25 1 97.88 69 ALA B N 1
ATOM 1320 C CA . ALA B 1 69 ? -2.203 18.531 11.406 1 97.88 69 ALA B CA 1
ATOM 1321 C C . ALA B 1 69 ? -2.648 18.047 10.023 1 97.88 69 ALA B C 1
ATOM 1323 O O . ALA B 1 69 ? -1.998 18.344 9.016 1 97.88 69 ALA B O 1
ATOM 1324 N N . PHE B 1 70 ? -3.727 17.328 9.914 1 97.81 70 PHE B N 1
ATOM 1325 C CA . PHE B 1 70 ? -4.23 16.859 8.625 1 97.81 70 PHE B CA 1
ATOM 1326 C C . PHE B 1 70 ? -4.742 18.031 7.793 1 97.81 70 PHE B C 1
ATOM 1328 O O . PHE B 1 70 ? -4.484 18.094 6.59 1 97.81 70 PHE B O 1
ATOM 1335 N N . GLN B 1 71 ? -5.457 18.906 8.445 1 97.44 71 GLN B N 1
ATOM 1336 C CA . GLN B 1 71 ? -5.949 20.078 7.738 1 97.44 71 GLN B CA 1
ATOM 1337 C C . GLN B 1 71 ? -4.797 20.906 7.164 1 97.44 71 GLN B C 1
ATOM 1339 O O . GLN B 1 71 ? -4.867 21.375 6.027 1 97.44 71 GLN B O 1
ATOM 1344 N N . ALA B 1 72 ? -3.814 21.062 7.941 1 97.19 72 ALA B N 1
ATOM 1345 C CA . ALA B 1 72 ? -2.621 21.766 7.469 1 97.19 72 ALA B CA 1
ATOM 1346 C C . ALA B 1 72 ? -1.99 21.031 6.289 1 97.19 72 ALA B C 1
ATOM 1348 O O . ALA B 1 72 ? -1.603 21.656 5.297 1 97.19 72 ALA B O 1
ATOM 1349 N N . PHE B 1 73 ? -1.871 19.734 6.348 1 98 73 PHE B N 1
ATOM 1350 C CA . PHE B 1 73 ? -1.342 18.906 5.273 1 98 73 PHE B CA 1
ATOM 1351 C C . PHE B 1 73 ? -2.193 19.047 4.016 1 98 73 PHE B C 1
ATOM 1353 O O . PHE B 1 73 ? -1.664 19.219 2.914 1 98 73 PHE B O 1
ATOM 1360 N N . GLN B 1 74 ? -3.422 18.984 4.246 1 96.75 74 GLN B N 1
ATOM 1361 C CA . GLN B 1 74 ? -4.352 19.016 3.119 1 96.75 74 GLN B CA 1
ATOM 1362 C C . GLN B 1 74 ? -4.312 20.375 2.43 1 96.75 74 GLN B C 1
ATOM 1364 O O . GLN B 1 74 ? -4.43 20.469 1.204 1 96.75 74 GLN B O 1
ATOM 1369 N N . ASP B 1 75 ? -4.043 21.281 3.395 1 92.81 75 ASP B N 1
ATOM 1370 C CA . ASP B 1 75 ? -3.928 22.641 2.861 1 92.81 75 ASP B CA 1
ATOM 1371 C C . ASP B 1 75 ? -2.688 22.781 1.983 1 92.81 75 ASP B C 1
ATOM 1373 O O . ASP B 1 75 ? -1.563 22.594 2.453 1 92.81 75 ASP B O 1
ATOM 1377 N N . GLY B 1 76 ? -2.85 22.75 0.659 1 93.19 76 GLY B N 1
ATOM 1378 C CA . GLY B 1 76 ? -1.737 22.969 -0.254 1 93.19 76 GLY B CA 1
ATOM 1379 C C . GLY B 1 76 ? -1.294 21.703 -0.961 1 93.19 76 GLY B C 1
ATOM 1380 O O . GLY B 1 76 ? -0.254 21.688 -1.623 1 93.19 76 GLY B O 1
ATOM 1381 N N . ILE B 1 77 ? -1.901 20.594 -0.691 1 95.56 77 ILE B N 1
ATOM 1382 C CA . ILE B 1 77 ? -1.497 19.312 -1.281 1 95.56 77 ILE B CA 1
ATOM 1383 C C . ILE B 1 77 ? -1.424 19.453 -2.801 1 95.56 77 ILE B C 1
ATOM 1385 O O . ILE B 1 77 ? -0.504 18.938 -3.434 1 95.56 77 ILE B O 1
ATOM 1389 N N . ARG B 1 78 ? -2.289 20.188 -3.365 1 93.44 78 ARG B N 1
ATOM 1390 C CA . ARG B 1 78 ? -2.316 20.344 -4.816 1 93.44 78 ARG B CA 1
ATOM 1391 C C . ARG B 1 78 ? -1.062 21.047 -5.316 1 93.44 78 ARG B C 1
ATOM 1393 O O . ARG B 1 78 ? -0.517 20.688 -6.363 1 93.44 78 ARG B O 1
ATOM 1400 N N . ASP B 1 79 ? -0.64 22 -4.578 1 95.69 79 ASP B N 1
ATOM 1401 C CA . ASP B 1 79 ? 0.546 22.766 -4.961 1 95.69 79 ASP B CA 1
ATOM 1402 C C . ASP B 1 79 ? 1.81 21.922 -4.82 1 95.69 79 ASP B C 1
ATOM 1404 O O . ASP B 1 79 ? 2.807 22.156 -5.5 1 95.69 79 ASP B O 1
ATOM 1408 N N . ARG B 1 80 ? 1.782 20.938 -3.986 1 98.19 80 ARG B N 1
ATOM 1409 C CA . ARG B 1 80 ? 2.973 20.141 -3.713 1 98.19 80 ARG B CA 1
ATOM 1410 C C . ARG B 1 80 ? 3.066 18.953 -4.664 1 98.19 80 ARG B C 1
ATOM 1412 O O . ARG B 1 80 ? 4.113 18.312 -4.758 1 98.19 80 ARG B O 1
ATOM 1419 N N . CYS B 1 81 ? 2.031 18.719 -5.426 1 97.88 81 CYS B N 1
ATOM 1420 C CA . CYS B 1 81 ? 1.966 17.484 -6.207 1 97.88 81 CYS B CA 1
ATOM 1421 C C . CYS B 1 81 ? 2.367 17.734 -7.652 1 97.88 81 CYS B C 1
ATOM 1423 O O . CYS B 1 81 ? 1.968 18.75 -8.25 1 97.88 81 CYS B O 1
ATOM 1425 N N . ALA B 1 82 ? 3.221 16.906 -8.117 1 98.38 82 ALA B N 1
ATOM 1426 C CA . ALA B 1 82 ? 3.436 16.797 -9.555 1 98.38 82 ALA B CA 1
ATOM 1427 C C . ALA B 1 82 ? 2.273 16.078 -10.234 1 98.38 82 ALA B C 1
ATOM 1429 O O . ALA B 1 82 ? 1.918 16.406 -11.375 1 98.38 82 ALA B O 1
ATOM 1430 N N . GLU B 1 83 ? 1.716 15.047 -9.602 1 97.44 83 GLU B N 1
ATOM 1431 C CA . GLU B 1 83 ? 0.488 14.336 -9.953 1 97.44 83 GLU B CA 1
ATOM 1432 C C . GLU B 1 83 ? -0.513 14.367 -8.797 1 97.44 83 GLU B C 1
ATOM 1434 O O . GLU B 1 83 ? -0.176 14.016 -7.668 1 97.44 83 GLU B O 1
ATOM 1439 N N . PRO B 1 84 ? -1.712 14.789 -9.117 1 96.81 84 PRO B N 1
ATOM 1440 C CA . PRO B 1 84 ? -2.693 14.984 -8.047 1 96.81 84 PRO B CA 1
ATOM 1441 C C . PRO B 1 84 ? -3.131 13.672 -7.398 1 96.81 84 PRO B C 1
ATOM 1443 O O . PRO B 1 84 ? -2.961 12.602 -7.992 1 96.81 84 PRO B O 1
ATOM 1446 N N . PRO B 1 85 ? -3.721 13.773 -6.203 1 97.19 85 PRO B N 1
ATOM 1447 C CA . PRO B 1 85 ? -4.148 12.57 -5.484 1 97.19 85 PRO B CA 1
ATOM 1448 C C . PRO B 1 85 ? -5.266 11.82 -6.203 1 97.19 85 PRO B C 1
ATOM 1450 O O . PRO B 1 85 ? -6.207 12.445 -6.707 1 97.19 85 PRO B O 1
ATOM 1453 N N . LEU B 1 86 ? -5.113 10.578 -6.289 1 96.81 86 LEU B N 1
ATOM 1454 C CA . LEU B 1 86 ? -6.129 9.641 -6.75 1 96.81 86 LEU B CA 1
ATOM 1455 C C . LEU B 1 86 ? -6.586 8.734 -5.609 1 96.81 86 LEU B C 1
ATOM 1457 O O . LEU B 1 86 ? -5.762 8.094 -4.953 1 96.81 86 LEU B O 1
ATOM 1461 N N . VAL B 1 87 ? -7.844 8.672 -5.434 1 96.25 87 VAL B N 1
ATOM 1462 C CA . VAL B 1 87 ? -8.43 7.887 -4.352 1 96.25 87 VAL B CA 1
ATOM 1463 C C . VAL B 1 87 ? -9.148 6.664 -4.922 1 96.25 87 VAL B C 1
ATOM 1465 O O . VAL B 1 87 ? -9.938 6.789 -5.855 1 96.25 87 VAL B O 1
ATOM 1468 N N . ARG B 1 88 ? -8.789 5.516 -4.34 1 96.88 88 ARG B N 1
ATOM 1469 C CA . ARG B 1 88 ? -9.438 4.281 -4.77 1 96.88 88 ARG B CA 1
ATOM 1470 C C . ARG B 1 88 ? -9.805 3.412 -3.572 1 96.88 88 ARG B C 1
ATOM 1472 O O . ARG B 1 88 ? -9.078 3.371 -2.58 1 96.88 88 ARG B O 1
ATOM 1479 N N . SER B 1 89 ? -10.945 2.742 -3.711 1 96.44 89 SER B N 1
ATOM 1480 C CA . SER B 1 89 ? -11.234 1.688 -2.746 1 96.44 89 SER B CA 1
ATOM 1481 C C . SER B 1 89 ? -10.359 0.459 -2.992 1 96.44 89 SER B C 1
ATOM 1483 O O . SER B 1 89 ? -9.906 0.227 -4.113 1 96.44 89 SER B O 1
ATOM 1485 N N . ALA B 1 90 ? -10.125 -0.263 -1.907 1 96.62 90 ALA B N 1
ATOM 1486 C CA . ALA B 1 90 ?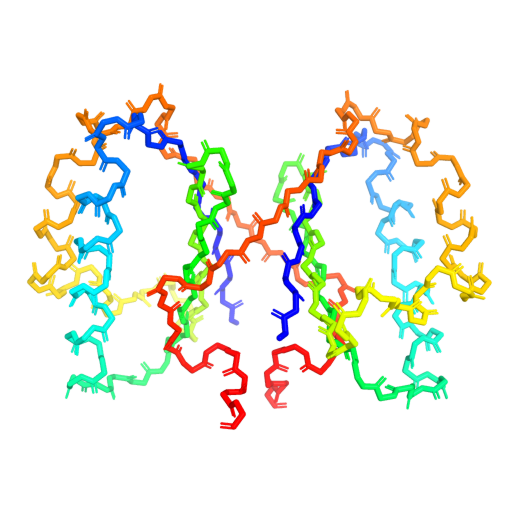 -9.227 -1.413 -2.01 1 96.62 90 ALA B CA 1
ATOM 1487 C C . ALA B 1 90 ? -9.805 -2.621 -1.271 1 96.62 90 ALA B C 1
ATOM 1489 O O . ALA B 1 90 ? -10.477 -2.469 -0.249 1 96.62 90 ALA B O 1
ATOM 1490 N N . VAL B 1 91 ? -9.516 -3.768 -1.843 1 96.69 91 VAL B N 1
ATOM 1491 C CA . VAL B 1 91 ? -9.797 -5.016 -1.14 1 96.69 91 VAL B CA 1
ATOM 1492 C C . VAL B 1 91 ? -8.516 -5.82 -0.974 1 96.69 91 VAL B C 1
ATOM 1494 O O . VAL B 1 91 ? -7.605 -5.73 -1.804 1 96.69 91 VAL B O 1
ATOM 1497 N N . ILE B 1 92 ? -8.438 -6.586 0.113 1 96.75 92 ILE B N 1
ATOM 1498 C CA . ILE B 1 92 ? -7.285 -7.441 0.354 1 96.75 92 ILE B CA 1
ATOM 1499 C C . ILE B 1 92 ? -7.406 -8.719 -0.475 1 96.75 92 ILE B C 1
ATOM 1501 O O . ILE B 1 92 ? -8.398 -9.438 -0.372 1 96.75 92 ILE B O 1
ATOM 1505 N N . VAL B 1 93 ? -6.379 -8.977 -1.324 1 98.19 93 VAL B N 1
ATOM 1506 C CA . VAL B 1 93 ? -6.312 -10.219 -2.076 1 98.19 93 VAL B CA 1
ATOM 1507 C C . VAL B 1 93 ? -5.59 -11.281 -1.25 1 98.19 93 VAL B C 1
ATOM 1509 O O . VAL B 1 93 ? -5.965 -12.461 -1.277 1 98.19 93 VAL B O 1
ATOM 1512 N N . GLY B 1 94 ? -4.59 -10.812 -0.532 1 97.69 94 GLY B N 1
ATOM 1513 C CA . GLY B 1 94 ? -3.854 -11.695 0.364 1 97.69 94 GLY B CA 1
ATOM 1514 C C . GLY B 1 94 ? -3.045 -10.945 1.404 1 97.69 94 GLY B C 1
ATOM 1515 O O . GLY B 1 94 ? -2.604 -9.82 1.161 1 97.69 94 GLY B O 1
ATOM 1516 N N . ASN B 1 95 ? -2.91 -11.547 2.516 1 96.88 95 ASN B N 1
ATOM 1517 C CA . ASN B 1 95 ? -2.166 -11.008 3.65 1 96.88 95 ASN B CA 1
ATOM 1518 C C . ASN B 1 95 ? -1.35 -12.086 4.348 1 96.88 95 ASN B C 1
ATOM 1520 O O . ASN B 1 95 ? -1.893 -13.117 4.754 1 96.88 95 ASN B O 1
ATOM 1524 N N . TYR B 1 96 ? -0.099 -11.859 4.312 1 96.62 96 TYR B N 1
ATOM 1525 C CA . TYR B 1 96 ? 0.797 -12.766 5.023 1 96.62 96 TYR B CA 1
ATOM 1526 C C . TYR B 1 96 ? 1.632 -12.008 6.051 1 96.62 96 TYR B C 1
ATOM 1528 O O . TYR B 1 96 ? 2.688 -11.461 5.719 1 96.62 96 TYR B O 1
ATOM 1536 N N . ARG B 1 97 ? 1.219 -11.891 7.348 1 93.25 97 ARG B N 1
ATOM 1537 C CA . ARG B 1 97 ? 1.913 -11.375 8.523 1 93.25 97 ARG B CA 1
ATOM 1538 C C . ARG B 1 97 ? 2.109 -9.867 8.43 1 93.25 97 ARG B C 1
ATOM 1540 O O . ARG B 1 97 ? 2.93 -9.297 9.148 1 93.25 97 ARG B O 1
ATOM 1547 N N . MET B 1 98 ? 1.483 -9.258 7.41 1 93.69 98 MET B N 1
ATOM 1548 C CA . MET B 1 98 ? 1.652 -7.816 7.223 1 93.69 98 MET B CA 1
ATOM 1549 C C . MET B 1 98 ? 0.682 -7.035 8.102 1 93.69 98 MET B C 1
ATOM 1551 O O . MET B 1 98 ? 1.097 -6.176 8.875 1 93.69 98 MET B O 1
ATOM 1555 N N . LEU B 1 99 ? -0.6 -7.289 7.926 1 90.69 99 LEU B N 1
ATOM 1556 C CA . LEU B 1 99 ? -1.648 -6.621 8.688 1 90.69 99 LEU B CA 1
ATOM 1557 C C . LEU B 1 99 ? -2.098 -7.488 9.859 1 90.69 99 LEU B C 1
ATOM 1559 O O . LEU B 1 99 ? -2.107 -8.719 9.766 1 90.69 99 LEU B O 1
ATOM 1563 N N . ASP B 1 100 ? -2.357 -6.918 11.031 1 77 100 ASP B N 1
ATOM 1564 C CA . ASP B 1 100 ? -2.889 -7.691 12.148 1 77 100 ASP B CA 1
ATOM 1565 C C . ASP B 1 100 ? -4.309 -8.172 11.859 1 77 100 ASP B C 1
ATOM 1567 O O . ASP B 1 100 ? -5.113 -7.441 11.281 1 77 100 ASP B O 1
ATOM 1571 N N . GLU B 1 101 ? -4.398 -9.367 11.312 1 57.59 101 GLU B N 1
ATOM 1572 C CA . GLU B 1 101 ? -5.754 -9.875 11.133 1 57.59 101 GLU B CA 1
ATOM 1573 C C . GLU B 1 101 ? -6.609 -9.633 12.367 1 57.59 101 GLU B C 1
ATOM 1575 O O . GLU B 1 101 ? -6.121 -9.742 13.5 1 57.59 101 GLU B O 1
ATOM 1580 N N . PRO B 1 102 ? -7.801 -9.094 12.055 1 45.25 102 PRO B N 1
ATOM 1581 C CA . PRO B 1 102 ? -8.633 -8.977 13.25 1 45.25 102 PRO B CA 1
ATOM 1582 C C . PRO B 1 102 ? -8.758 -10.297 14.008 1 45.25 102 PRO B C 1
ATOM 1584 O O . PRO B 1 102 ? -8.633 -11.375 13.414 1 45.25 102 PRO B O 1
#

Foldseek 3Di:
DWKKKKKFAFDPVCLVVLVVLVVVLVVQCVVVVDPFKDWDWDADPRSMIMIMIGGNDPVPDDCSCVDPSSVVSVVCQVVGTPGHMDMDTDDDPDDDPPDDDD/DWKKKKKFAFDPVCLVVLVVLVVVLVVQCVVVVDPFKDWDWDADPRSMIMIMIGGNDPVPDDCSCVDPSSVVSVVCQVVGTPGHMDMDTDDDPDDDPPDDDD